Protein 8QKF (pdb70)

Solvent-accessible surface area: 10073 Å² total; per-residue (Å²): 167,43,46,86,69,33,61,187,99,29,8,81,39,0,6,122,5,0,143,8,0,4,16,50,38,26,0,15,0,0,37,40,3,55,139,52,86,35,8,31,103,62,0,35,106,52,35,124,25,83,93,90,87,0,40,92,26,3,118,46,0,90,131,35,31,0,3,26,37,111,193,47,51,238,79,79,37,28,94,4,70,50,94,113,3,0,77,0,0,63,23,0,25,25,16,7,65,116,140,106,65,197,98,32,25,61,45,0,0,98,9,0,98,14,0,12,30,56,40,32,0,1,0,0,23,3,10,81,102,41,86,33,21,25,114,72,0,29,114,30,6,128,28,88,74,94,69,0,40,64,21,1,124,46,0,81,137,39,29,0,2,27,38,105,152,49,63,221,77,63,35,28,81,24,70,36,144,44,0,2,80,0,0,54,39,0,24,58,39,1,60,127,165

Sequence (193 aa):
PAPALPSRDVLETAGELLRALAAPLRIAIVLQLKQSQRCVHELVDALDVPQPLVSQHLRILKQAGVVSSERAGREVLYRLVDHHLAHIVVDAIAHASEDPSRDVLETAGELLRALAAPLRIAIVLQLKQSQRCVHELVDALDVPQPLVSQHLRILKQAGVVSSERAGREVLYRLVDHHLAHIVVDAIAHASED

Structure (mmCIF, N/CA/C/O backbone):
data_8QKF
#
_entry.id   8QKF
#
_cell.length_a   42.292
_cell.length_b   72.479
_cell.length_c   82.226
_cell.angle_alpha   90.00
_cell.angle_beta   90.00
_cell.angle_gamma   90.00
#
_symmetry.space_group_name_H-M   'P 21 21 21'
#
loop_
_entity.id
_entity.type
_entity.pdbx_description
1 polymer 'ArsR family transcriptional regulator'
2 water water
#
loop_
_atom_site.group_PDB
_atom_site.id
_atom_site.type_symbol
_atom_site.label_atom_id
_atom_site.label_alt_id
_atom_site.label_comp_id
_atom_site.label_asym_id
_atom_site.label_entity_id
_atom_site.label_seq_id
_atom_site.pdbx_PDB_ins_code
_atom_site.Cartn_x
_atom_site.Cartn_y
_atom_site.Cartn_z
_atom_site.occupancy
_atom_site.B_iso_or_equiv
_atom_site.auth_seq_id
_atom_site.auth_comp_id
_atom_site.auth_asym_id
_atom_site.auth_atom_id
_atom_site.pdbx_PDB_model_num
ATOM 1 N N . PRO A 1 20 ? -11.109 9.206 -41.721 1.00 101.83 20 PRO A N 1
ATOM 2 C CA . PRO A 1 20 ? -10.399 8.136 -41.019 1.00 104.67 20 PRO A CA 1
ATOM 3 C C . PRO A 1 20 ? -10.149 8.441 -39.501 1.00 106.80 20 PRO A C 1
ATOM 4 O O . PRO A 1 20 ? -11.077 8.273 -38.679 1.00 101.95 20 PRO A O 1
ATOM 8 N N . ALA A 1 21 ? -8.923 8.871 -39.150 1.00 99.48 21 ALA A N 1
ATOM 9 C CA . ALA A 1 21 ? -8.505 9.199 -37.766 1.00 94.57 21 ALA A CA 1
ATOM 10 C C . ALA A 1 21 ? -8.548 10.728 -37.576 1.00 91.57 21 ALA A C 1
ATOM 11 O O . ALA A 1 21 ? -7.891 11.433 -38.350 1.00 75.09 21 ALA A O 1
ATOM 13 N N . PRO A 1 22 ? -9.294 11.242 -36.550 1.00 96.17 22 PRO A N 1
ATOM 14 C CA . PRO A 1 22 ? -9.389 12.716 -36.274 1.00 84.31 22 PRO A CA 1
ATOM 15 C C . PRO A 1 22 ? -7.943 13.266 -35.948 1.00 86.06 22 PRO A C 1
ATOM 16 O O . PRO A 1 22 ? -7.075 12.458 -35.564 1.00 73.18 22 PRO A O 1
ATOM 20 N N . ALA A 1 23 ? -7.617 14.565 -36.056 1.00 88.49 23 ALA A N 1
ATOM 21 C CA . ALA A 1 23 ? -7.958 15.712 -35.162 1.00 100.77 23 ALA A CA 1
ATOM 22 C C . ALA A 1 23 ? -6.715 15.779 -34.249 1.00 97.37 23 ALA A C 1
ATOM 23 O O . ALA A 1 23 ? -5.649 16.138 -34.746 1.00 108.23 23 ALA A O 1
ATOM 25 N N . LEU A 1 24 ? -6.795 15.324 -32.997 1.00 101.89 24 LEU A N 1
ATOM 26 C CA . LEU A 1 24 ? -5.978 15.870 -31.883 1.00 100.53 24 LEU A CA 1
ATOM 27 C C . LEU A 1 24 ? -6.435 17.333 -31.801 1.00 98.98 24 LEU A C 1
ATOM 28 O O . LEU A 1 24 ? -6.237 18.115 -32.733 1.00 93.49 24 LEU A O 1
ATOM 33 N N . PRO A 1 25 ? -7.135 17.687 -30.729 1.00 90.98 25 PRO A N 1
ATOM 34 C CA . PRO A 1 25 ? -7.229 19.116 -30.404 1.00 79.21 25 PRO A CA 1
ATOM 35 C C . PRO A 1 25 ? -5.809 19.591 -29.991 1.00 73.38 25 PRO A C 1
ATOM 36 O O . PRO A 1 25 ? -4.935 18.719 -29.840 1.00 57.39 25 PRO A O 1
ATOM 40 N N . SER A 1 26 ? -5.548 20.913 -29.861 1.00 71.11 26 SER A N 1
ATOM 41 C CA . SER A 1 26 ? -4.309 21.440 -29.175 1.00 70.23 26 SER A CA 1
ATOM 42 C C . SER A 1 26 ? -4.314 20.583 -27.942 1.00 73.26 26 SER A C 1
ATOM 43 O O . SER A 1 26 ? -5.394 20.408 -27.400 1.00 70.21 26 SER A O 1
ATOM 46 N N . ARG A 1 27 ? -3.211 20.078 -27.399 1.00 78.52 27 ARG A N 1
ATOM 47 C CA . ARG A 1 27 ? -2.361 20.665 -26.395 1.00 82.85 27 ARG A CA 1
ATOM 48 C C . ARG A 1 27 ? -3.145 21.431 -25.352 1.00 84.83 27 ARG A C 1
ATOM 49 O O . ARG A 1 27 ? -3.421 20.876 -24.288 1.00 76.38 27 ARG A O 1
ATOM 57 N N . ASP A 1 28 ? -3.536 22.665 -25.643 1.00 83.77 28 ASP A N 1
ATOM 58 C CA . ASP A 1 28 ? -4.231 23.458 -24.636 1.00 86.04 28 ASP A CA 1
ATOM 59 C C . ASP A 1 28 ? -5.590 22.860 -24.294 1.00 68.93 28 ASP A C 1
ATOM 60 O O . ASP A 1 28 ? -5.911 22.741 -23.134 1.00 60.41 28 ASP A O 1
ATOM 65 N N . VAL A 1 29 ? -6.359 22.497 -25.312 1.00 61.15 29 VAL A N 1
ATOM 66 C CA . VAL A 1 29 ? -7.678 21.936 -25.142 1.00 64.32 29 VAL A CA 1
ATOM 67 C C . VAL A 1 29 ? -7.626 20.596 -24.378 1.00 64.31 29 VAL A C 1
ATOM 68 O O . VAL A 1 29 ? -8.523 20.318 -23.551 1.00 58.00 29 VAL A O 1
ATOM 72 N N . LEU A 1 30 ? -6.555 19.827 -24.594 1.00 57.01 30 LEU A N 1
ATOM 73 C CA . LEU A 1 30 ? -6.431 18.505 -24.023 1.00 62.97 30 LEU A CA 1
ATOM 74 C C . LEU A 1 30 ? -6.060 18.599 -22.573 1.00 57.69 30 LEU A C 1
ATOM 75 O O . LEU A 1 30 ? -6.557 17.822 -21.742 1.00 50.40 30 LEU A O 1
ATOM 80 N N . GLU A 1 31 ? -5.187 19.537 -22.256 1.00 58.91 31 GLU A N 1
ATOM 81 C CA . GLU A 1 31 ? -4.800 19.749 -20.862 1.00 60.13 31 GLU A CA 1
ATOM 82 C C . GLU A 1 31 ? -5.963 20.291 -20.033 1.00 48.54 31 GLU A C 1
ATOM 83 O O . GLU A 1 31 ? -6.096 19.916 -18.914 1.00 51.93 31 GLU A O 1
ATOM 89 N N . THR A 1 32 ? -6.743 21.210 -20.596 1.00 47.96 32 THR A N 1
ATOM 90 C CA . THR A 1 32 ? -7.903 21.792 -19.941 1.00 56.31 32 THR A CA 1
ATOM 91 C C . THR A 1 32 ? -9.007 20.737 -19.739 1.00 49.83 32 THR A C 1
ATOM 92 O O . THR A 1 32 ? -9.623 20.621 -18.662 1.00 46.12 32 THR A O 1
ATOM 96 N N . ALA A 1 33 ? -9.254 19.949 -20.774 1.00 44.39 33 ALA A N 1
ATOM 97 C CA . ALA A 1 33 ? -10.123 18.755 -20.638 1.00 43.94 33 ALA A CA 1
ATOM 98 C C . ALA A 1 33 ? -9.640 17.826 -19.509 1.00 44.31 33 ALA A C 1
ATOM 99 O O . ALA A 1 33 ? -10.425 17.423 -18.638 1.00 44.29 33 ALA A O 1
ATOM 101 N N . GLY A 1 34 ? -8.342 17.555 -19.449 1.00 41.43 34 GLY A N 1
ATOM 102 C CA . GLY A 1 34 ? -7.765 16.777 -18.368 1.00 44.23 34 GLY A CA 1
ATOM 103 C C . GLY A 1 34 ? -8.035 17.302 -16.965 1.00 50.26 34 GLY A C 1
ATOM 104 O O . GLY A 1 34 ? -8.373 16.539 -16.023 1.00 46.42 34 GLY A O 1
ATOM 105 N N . GLU A 1 35 ? -7.865 18.604 -16.800 1.00 50.48 35 GLU A N 1
ATOM 106 C CA . GLU A 1 35 ? -8.116 19.237 -15.484 1.00 51.77 35 GLU A CA 1
ATOM 107 C C . GLU A 1 35 ? -9.594 19.218 -15.090 1.00 44.99 35 GLU A C 1
ATOM 108 O O . GLU A 1 35 ? -9.925 19.109 -13.933 1.00 43.25 35 GLU A O 1
ATOM 114 N N . LEU A 1 36 ? -10.472 19.418 -16.065 1.00 43.97 36 LEU A N 1
ATOM 115 C CA . LEU A 1 36 ? -11.876 19.314 -15.845 1.00 46.46 36 LEU A CA 1
ATOM 116 C C . LEU A 1 36 ? -12.219 17.918 -15.277 1.00 46.70 36 LEU A C 1
ATOM 117 O O . LEU A 1 36 ? -12.864 17.817 -14.211 1.00 40.20 36 LEU A O 1
ATOM 122 N N . LEU A 1 37 ? -11.681 16.859 -15.873 1.00 43.99 37 LEU A N 1
ATOM 123 C CA . LEU A 1 37 ? -11.997 15.468 -15.416 1.00 46.17 37 LEU A CA 1
ATOM 124 C C . LEU A 1 37 ? -11.448 15.179 -14.027 1.00 43.31 37 LEU A C 1
ATOM 125 O O . LEU A 1 37 ? -12.063 14.494 -13.199 1.00 40.36 37 LEU A O 1
ATOM 130 N N . ARG A 1 38 ? -10.312 15.762 -13.747 1.00 41.62 38 ARG A N 1
ATOM 131 C CA . ARG A 1 38 ? -9.688 15.553 -12.462 1.00 47.75 38 ARG A CA 1
ATOM 132 C C . ARG A 1 38 ? -10.459 16.322 -11.369 1.00 39.38 38 ARG A C 1
ATOM 133 O O . ARG A 1 38 ? -10.649 15.844 -10.289 1.00 42.03 38 ARG A O 1
ATOM 141 N N . ALA A 1 39 ? -10.993 17.478 -11.701 1.00 38.26 39 ALA A N 1
ATOM 142 C CA . ALA A 1 39 ? -11.906 18.221 -10.803 1.00 43.13 39 ALA A CA 1
ATOM 143 C C . ALA A 1 39 ? -13.206 17.485 -10.475 1.00 44.84 39 ALA A C 1
ATOM 144 O O . ALA A 1 39 ? -13.786 17.633 -9.379 1.00 44.35 39 ALA A O 1
ATOM 146 N N . LEU A 1 40 ? -13.705 16.692 -11.415 1.00 39.16 40 LEU A N 1
ATOM 147 C CA . LEU A 1 40 ? -14.930 15.920 -11.201 1.00 36.60 40 LEU A CA 1
ATOM 148 C C . LEU A 1 40 ? -14.712 14.558 -10.513 1.00 40.10 40 LEU A C 1
ATOM 149 O O . LEU A 1 40 ? -15.660 13.913 -10.143 1.00 49.29 40 LEU A O 1
ATOM 154 N N . ALA A 1 41 ? -13.454 14.142 -10.350 1.00 42.66 41 ALA A N 1
ATOM 155 C CA . ALA A 1 41 ? -13.080 12.793 -10.024 1.00 40.95 41 ALA A CA 1
ATOM 156 C C . ALA A 1 41 ? -12.960 12.535 -8.542 1.00 49.24 41 ALA A C 1
ATOM 157 O O . ALA A 1 41 ? -11.942 12.009 -8.107 1.00 66.66 41 ALA A O 1
ATOM 159 N N . ALA A 1 42 ? -13.875 12.978 -7.736 1.00 45.23 42 ALA A N 1
ATOM 160 C CA . ALA A 1 42 ? -13.783 12.635 -6.298 1.00 46.43 42 ALA A CA 1
ATOM 161 C C . ALA A 1 42 ? -15.193 12.284 -5.933 1.00 42.50 42 ALA A C 1
ATOM 162 O O . ALA A 1 42 ? -16.067 12.999 -6.370 1.00 41.18 42 ALA A O 1
ATOM 164 N N . PRO A 1 43 ? -15.416 11.211 -5.165 1.00 41.51 43 PRO A N 1
ATOM 165 C CA . PRO A 1 43 ? -16.757 10.807 -4.769 1.00 42.07 43 PRO A CA 1
ATOM 166 C C . PRO A 1 43 ? -17.632 11.969 -4.271 1.00 39.27 43 PRO A C 1
ATOM 167 O O . PRO A 1 43 ? -18.775 12.090 -4.715 1.00 39.04 43 PRO A O 1
ATOM 171 N N . LEU A 1 44 ? -17.083 12.877 -3.476 1.00 42.52 44 LEU A N 1
ATOM 172 C CA . LEU A 1 44 ? -17.892 14.013 -2.954 1.00 43.53 44 LEU A CA 1
ATOM 173 C C . LEU A 1 44 ? -18.198 15.065 -3.957 1.00 41.47 44 LEU A C 1
ATOM 174 O O . LEU A 1 44 ? -19.258 15.692 -3.863 1.00 38.14 44 LEU A O 1
ATOM 179 N N . ARG A 1 45 ? -17.261 15.318 -4.882 1.00 37.14 45 ARG A N 1
ATOM 180 C CA . ARG A 1 45 ? -17.571 16.234 -5.990 1.00 39.47 45 ARG A CA 1
ATOM 181 C C . ARG A 1 45 ? -18.591 15.658 -6.953 1.00 37.75 45 ARG A C 1
ATOM 182 O O . ARG A 1 45 ? -19.462 16.382 -7.489 1.00 38.96 45 ARG A O 1
ATOM 190 N N . ILE A 1 46 ? -18.520 14.359 -7.175 1.00 36.56 46 ILE A N 1
ATOM 191 C CA . ILE A 1 46 ? -19.520 13.717 -7.981 1.00 36.87 46 ILE A CA 1
ATOM 192 C C . ILE A 1 46 ? -20.874 13.920 -7.304 1.00 37.52 46 ILE A C 1
ATOM 193 O O . ILE A 1 46 ? -21.861 14.319 -7.955 1.00 39.19 46 ILE A O 1
ATOM 198 N N . ALA A 1 47 ? -20.928 13.662 -6.009 1.00 35.94 47 ALA A N 1
ATOM 199 C CA . ALA A 1 47 ? -22.175 13.786 -5.297 1.00 39.84 47 ALA A CA 1
ATOM 200 C C . ALA A 1 47 ? -22.701 15.207 -5.252 1.00 38.35 47 ALA A C 1
ATOM 201 O O . ALA A 1 47 ? -23.913 15.414 -5.356 1.00 37.39 47 ALA A O 1
ATOM 203 N N . ILE A 1 48 ? -21.829 16.201 -5.122 1.00 37.14 48 ILE A N 1
ATOM 204 C CA . ILE A 1 48 ? -22.303 17.606 -5.230 1.00 33.65 48 ILE A CA 1
ATOM 205 C C . ILE A 1 48 ? -22.900 17.964 -6.571 1.00 35.98 48 ILE A C 1
ATOM 206 O O . ILE A 1 48 ? -23.932 18.621 -6.629 1.00 34.60 48 ILE A O 1
ATOM 211 N N . VAL A 1 49 ? -22.241 17.558 -7.654 1.00 34.44 49 VAL A N 1
ATOM 212 C CA . VAL A 1 49 ? -22.723 17.789 -9.004 1.00 33.06 49 VAL A CA 1
ATOM 213 C C . VAL A 1 49 ? -24.104 17.146 -9.212 1.00 36.98 49 VAL A C 1
ATOM 214 O O . VAL A 1 49 ? -24.998 17.788 -9.781 1.00 39.13 49 VAL A O 1
ATOM 218 N N . LEU A 1 50 ? -24.307 15.940 -8.676 1.00 35.93 50 LEU A N 1
ATOM 219 C CA . LEU A 1 50 ? -25.641 15.312 -8.691 1.00 40.15 50 LEU A CA 1
ATOM 220 C C . LEU A 1 50 ? -26.687 16.128 -7.925 1.00 42.21 50 LEU A C 1
ATOM 221 O O . LEU A 1 50 ? -27.817 16.292 -8.400 1.00 44.13 50 LEU A O 1
ATOM 226 N N . GLN A 1 51 ? -26.308 16.691 -6.769 1.00 38.16 51 GLN A N 1
ATOM 227 C CA . GLN A 1 51 ? -27.241 17.546 -6.040 1.00 37.35 51 GLN A CA 1
ATOM 228 C C . GLN A 1 51 ? -27.615 18.771 -6.874 1.00 37.17 51 GLN A C 1
ATOM 229 O O . GLN A 1 51 ? -28.788 19.126 -7.010 1.00 39.38 51 GLN A O 1
ATOM 235 N N . LEU A 1 52 ? -26.607 19.430 -7.403 1.00 34.24 52 LEU A N 1
ATOM 236 C CA . LEU A 1 52 ? -26.780 20.687 -8.147 1.00 39.13 52 LEU A CA 1
ATOM 237 C C . LEU A 1 52 ? -27.474 20.491 -9.500 1.00 39.07 52 LEU A C 1
ATOM 238 O O . LEU A 1 52 ? -28.146 21.426 -9.996 1.00 41.20 52 LEU A O 1
ATOM 243 N N . LYS A 1 53 ? -27.418 19.295 -10.065 1.00 39.82 53 LYS A N 1
ATOM 244 C CA . LYS A 1 53 ? -28.215 19.039 -11.302 1.00 45.97 53 LYS A CA 1
ATOM 245 C C . LYS A 1 53 ? -29.741 19.158 -11.062 1.00 49.25 53 LYS A C 1
ATOM 246 O O . LYS A 1 53 ? -30.492 19.522 -11.949 1.00 47.27 53 LYS A O 1
ATOM 252 N N . GLN A 1 54 ? -30.182 18.865 -9.854 1.00 42.68 54 GLN A N 1
ATOM 253 C CA . GLN A 1 54 ? -31.607 18.929 -9.496 1.00 46.12 54 GLN A CA 1
ATOM 254 C C . GLN A 1 54 ? -32.081 20.309 -8.986 1.00 46.63 54 GLN A C 1
ATOM 255 O O . GLN A 1 54 ? -33.262 20.640 -9.025 1.00 52.91 54 GLN A O 1
ATOM 261 N N . SER A 1 55 ? -31.189 21.059 -8.373 1.00 41.01 55 SER A N 1
ATOM 262 C CA . SER A 1 55 ? -31.571 22.298 -7.707 1.00 45.57 55 SER A CA 1
ATOM 263 C C . SER A 1 55 ? -30.284 23.049 -7.338 1.00 43.87 55 SER A C 1
ATOM 264 O O . SER A 1 55 ? -29.305 22.424 -6.955 1.00 39.99 55 SER A O 1
ATOM 267 N N . GLN A 1 56 ? -30.288 24.374 -7.431 1.00 35.60 56 GLN A N 1
ATOM 268 C CA . GLN A 1 56 ? -29.263 25.169 -6.759 1.00 38.35 56 GLN A CA 1
ATOM 269 C C . GLN A 1 56 ? -29.320 24.883 -5.267 1.00 39.79 56 GLN A C 1
ATOM 270 O O . GLN A 1 56 ? -30.378 24.597 -4.766 1.00 40.28 56 GLN A O 1
ATOM 276 N N . ARG A 1 57 ? -28.198 24.999 -4.556 1.00 37.40 57 ARG A N 1
ATOM 277 C CA . ARG A 1 57 ? -28.179 24.671 -3.146 1.00 41.26 57 ARG A CA 1
ATOM 278 C C . ARG A 1 57 ? -27.262 25.610 -2.425 1.00 39.91 57 ARG A C 1
ATOM 279 O O . ARG A 1 57 ? -26.198 25.940 -2.964 1.00 39.46 57 ARG A O 1
ATOM 287 N N . CYS A 1 58 ? -27.569 25.919 -1.182 1.00 40.88 58 CYS A N 1
ATOM 288 C CA . CYS A 1 58 ? -26.593 26.555 -0.274 1.00 39.55 58 CYS A CA 1
ATOM 289 C C . CYS A 1 58 ? -25.789 25.463 0.426 1.00 40.27 58 CYS A C 1
ATOM 290 O O . CYS A 1 58 ? -26.195 24.281 0.387 1.00 35.59 58 CYS A O 1
ATOM 293 N N . VAL A 1 59 ? -24.712 25.881 1.086 1.00 38.35 59 VAL A N 1
ATOM 294 C CA . VAL A 1 59 ? -23.794 24.992 1.767 1.00 42.40 59 VAL A CA 1
ATOM 295 C C . VAL A 1 59 ? -24.504 24.175 2.835 1.00 43.46 59 VAL A C 1
ATOM 296 O O . VAL A 1 59 ? -24.282 22.990 2.912 1.00 37.93 59 VAL A O 1
ATOM 300 N N . HIS A 1 60 ? -25.404 24.757 3.619 1.00 41.33 60 HIS A N 1
ATOM 301 C CA . HIS A 1 60 ? -25.966 23.983 4.704 1.00 42.76 60 HIS A CA 1
ATOM 302 C C . HIS A 1 60 ? -26.858 22.876 4.178 1.00 42.75 60 HIS A C 1
ATOM 303 O O . HIS A 1 60 ? -26.982 21.823 4.760 1.00 44.04 60 HIS A O 1
ATOM 310 N N . GLU A 1 61 ? -27.407 23.054 3.004 1.00 38.98 61 GLU A N 1
ATOM 311 C CA . GLU A 1 61 ? -28.229 22.015 2.446 1.00 44.40 61 GLU A CA 1
ATOM 312 C C . GLU A 1 61 ? -27.415 20.818 1.895 1.00 40.41 61 GLU A C 1
ATOM 313 O O . GLU A 1 61 ? -27.871 19.705 1.911 1.00 38.09 61 GLU A O 1
ATOM 319 N N . LEU A 1 62 ? -26.250 21.111 1.324 1.00 37.28 62 LEU A N 1
ATOM 320 C CA . LEU A 1 62 ? -25.295 20.098 0.862 1.00 40.97 62 LEU A CA 1
ATOM 321 C C . LEU A 1 62 ? -24.766 19.341 2.058 1.00 36.54 62 LEU A C 1
ATOM 322 O O . LEU A 1 62 ? -24.722 18.103 2.022 1.00 41.81 62 LEU A O 1
ATOM 327 N N . VAL A 1 63 ? -24.501 20.065 3.158 1.00 36.57 63 VAL A N 1
ATOM 328 C CA . VAL A 1 63 ? -24.091 19.437 4.417 1.00 37.41 63 VAL A CA 1
ATOM 329 C C . VAL A 1 63 ? -25.154 18.446 4.878 1.00 43.11 63 VAL A C 1
ATOM 330 O O . VAL A 1 63 ? -24.835 17.274 5.152 1.00 40.21 63 VAL A O 1
ATOM 334 N N . ASP A 1 64 ? -26.422 18.861 4.870 1.00 38.60 64 ASP A N 1
ATOM 335 C CA . ASP A 1 64 ? -27.501 17.988 5.363 1.00 39.39 64 ASP A CA 1
ATOM 336 C C . ASP A 1 64 ? -27.714 16.781 4.440 1.00 40.26 64 ASP A C 1
ATOM 337 O O . ASP A 1 64 ? -27.885 15.684 4.871 1.00 41.91 64 ASP A O 1
ATOM 342 N N . ALA A 1 65 ? -27.774 17.020 3.153 1.00 38.68 65 ALA A N 1
ATOM 343 C CA . ALA A 1 65 ? -27.996 15.966 2.169 1.00 43.13 65 ALA A CA 1
ATOM 344 C C . ALA A 1 65 ? -26.861 14.934 2.081 1.00 40.58 65 ALA A C 1
ATOM 345 O O . ALA A 1 65 ? -27.119 13.754 1.919 1.00 43.97 65 ALA A O 1
ATOM 347 N N . LEU A 1 66 ? -25.617 15.380 2.159 1.00 42.92 66 LEU A N 1
ATOM 348 C CA . LEU A 1 66 ? -24.449 14.505 1.965 1.00 40.34 66 LEU A CA 1
ATOM 349 C C . LEU A 1 66 ? -23.898 13.902 3.274 1.00 45.32 66 LEU A C 1
ATOM 350 O O . LEU A 1 66 ? -23.131 12.945 3.230 1.00 45.77 66 LEU A O 1
ATOM 355 N N . ASP A 1 67 ? -24.244 14.490 4.407 1.00 47.15 67 ASP A N 1
ATOM 356 C CA . ASP A 1 67 ? -23.795 14.063 5.737 1.00 51.15 67 ASP A CA 1
ATOM 357 C C . ASP A 1 67 ? -22.300 14.197 5.888 1.00 52.40 67 ASP A C 1
ATOM 358 O O . ASP A 1 67 ? -21.620 13.259 6.340 1.00 48.83 67 ASP A O 1
ATOM 363 N N . VAL A 1 68 ? -21.798 15.359 5.497 1.00 42.96 68 VAL A N 1
ATOM 364 C CA . VAL A 1 68 ? -20.400 15.665 5.656 1.00 45.86 68 VAL A CA 1
ATOM 365 C C . VAL A 1 68 ? -20.343 17.044 6.240 1.00 45.56 68 VAL A C 1
ATOM 366 O O . VAL A 1 68 ? -21.170 17.880 5.895 1.00 45.78 68 VAL A O 1
ATOM 370 N N . PRO A 1 69 ? -19.345 17.292 7.090 1.00 48.37 69 PRO A N 1
ATOM 371 C CA . PRO A 1 69 ? -19.216 18.595 7.704 1.00 49.60 69 PRO A CA 1
ATOM 372 C C . PRO A 1 69 ? -18.902 19.704 6.677 1.00 45.01 69 PRO A C 1
ATOM 373 O O . PRO A 1 69 ? -18.307 19.473 5.578 1.00 40.11 69 PRO A O 1
ATOM 377 N N . GLN A 1 70 ? -19.308 20.896 7.060 1.00 42.26 70 GLN A N 1
ATOM 378 C CA . GLN A 1 70 ? -19.170 22.101 6.268 1.00 42.89 70 GLN A CA 1
ATOM 379 C C . GLN A 1 70 ? -17.782 22.381 5.780 1.00 43.39 70 GLN A C 1
ATOM 380 O O . GLN A 1 70 ? -17.644 22.695 4.609 1.00 44.24 70 GLN A O 1
ATOM 386 N N . PRO A 1 71 ? -16.722 22.219 6.628 1.00 42.77 71 PRO A N 1
ATOM 387 C CA . PRO A 1 71 ? -15.392 22.652 6.072 1.00 42.13 71 PRO A CA 1
ATOM 388 C C . PRO A 1 71 ? -14.991 21.755 4.891 1.00 41.82 71 PRO A C 1
ATOM 389 O O . PRO A 1 71 ? -14.380 22.219 3.951 1.00 40.97 71 PRO A O 1
ATOM 393 N N . LEU A 1 72 ? -15.416 20.491 4.924 1.00 42.79 72 LEU A N 1
ATOM 394 C CA . LEU A 1 72 ? -15.137 19.569 3.810 1.00 43.53 72 LEU A CA 1
ATOM 395 C C . LEU A 1 72 ? -15.942 19.910 2.547 1.00 43.51 72 LEU A C 1
ATOM 396 O O . LEU A 1 72 ? -15.402 19.902 1.450 1.00 40.80 72 LEU A O 1
ATOM 401 N N . VAL A 1 73 ? -17.258 20.145 2.715 1.00 39.55 73 VAL A N 1
ATOM 402 C CA . VAL A 1 73 ? -18.127 20.621 1.595 1.00 37.29 73 VAL A CA 1
ATOM 403 C C . VAL A 1 73 ? -17.576 21.863 0.934 1.00 40.81 73 VAL A C 1
ATOM 404 O O . VAL A 1 73 ? -17.479 21.916 -0.289 1.00 34.87 73 VAL A O 1
ATOM 408 N N . SER A 1 74 ? -17.192 22.849 1.750 1.00 37.78 74 SER A N 1
ATOM 409 C CA . SER A 1 74 ? -16.660 24.106 1.249 1.00 42.31 74 SER A CA 1
ATOM 410 C C . SER A 1 74 ? -15.367 23.923 0.468 1.00 37.48 74 SER A C 1
ATOM 411 O O . SER A 1 74 ? -15.152 24.540 -0.517 1.00 38.24 74 SER A O 1
ATOM 414 N N . GLN A 1 75 ? -14.485 23.071 0.918 1.00 36.92 75 GLN A N 1
ATOM 415 C CA . GLN A 1 75 ? -13.297 22.822 0.150 1.00 41.57 75 GLN A CA 1
ATOM 416 C C . GLN A 1 75 ? -13.574 22.164 -1.222 1.00 38.76 75 GLN A C 1
ATOM 417 O O . GLN A 1 75 ? -12.989 22.480 -2.206 1.00 39.57 75 GLN A O 1
ATOM 423 N N . HIS A 1 76 ? -14.452 21.193 -1.270 1.00 39.42 76 HIS A N 1
ATOM 424 C CA . HIS A 1 76 ? -14.808 20.648 -2.576 1.00 37.90 76 HIS A CA 1
ATOM 425 C C . HIS A 1 76 ? -15.500 21.635 -3.472 1.00 35.84 76 HIS A C 1
ATOM 426 O O . HIS A 1 76 ? -15.294 21.582 -4.696 1.00 34.94 76 HIS A O 1
ATOM 433 N N . LEU A 1 77 ? -16.347 22.508 -2.913 1.00 37.76 77 LEU A N 1
ATOM 434 C CA . LEU A 1 77 ? -16.953 23.577 -3.732 1.00 40.55 77 LEU A CA 1
ATOM 435 C C . LEU A 1 77 ? -15.898 24.538 -4.264 1.00 43.16 77 LEU A C 1
ATOM 436 O O . LEU A 1 77 ? -16.006 25.008 -5.401 1.00 38.33 77 LEU A O 1
ATOM 441 N N . ARG A 1 78 ? -14.871 24.812 -3.457 1.00 44.10 78 ARG A N 1
ATOM 442 C CA . ARG A 1 78 ? -13.801 25.708 -3.914 1.00 44.62 78 ARG A CA 1
ATOM 443 C C . ARG A 1 78 ? -13.058 25.084 -5.106 1.00 44.28 78 ARG A C 1
ATOM 444 O O . ARG A 1 78 ? -12.821 25.735 -6.110 1.00 44.68 78 ARG A O 1
ATOM 452 N N . ILE A 1 79 ? -12.770 23.796 -5.011 1.00 41.20 79 ILE A N 1
ATOM 453 C CA . ILE A 1 79 ? -12.187 23.011 -6.092 1.00 41.66 79 ILE A CA 1
ATOM 454 C C . ILE A 1 79 ? -13.055 22.976 -7.317 1.00 41.48 79 ILE A C 1
ATOM 455 O O . ILE A 1 79 ? -12.553 23.222 -8.435 1.00 43.87 79 ILE A O 1
ATOM 460 N N . LEU A 1 80 ? -14.365 22.765 -7.168 1.00 40.87 80 LEU A N 1
ATOM 461 C CA . LEU A 1 80 ? -15.248 22.851 -8.329 1.00 37.96 80 LEU A CA 1
ATOM 462 C C . LEU A 1 80 ? -15.348 24.249 -8.950 1.00 39.55 80 LEU A C 1
ATOM 463 O O . LEU A 1 80 ? -15.493 24.385 -10.167 1.00 39.37 80 LEU A O 1
ATOM 468 N N . LYS A 1 81 ? -15.350 25.280 -8.136 1.00 45.24 81 LYS A N 1
ATOM 469 C CA . LYS A 1 81 ? -15.448 26.660 -8.627 1.00 47.38 81 LYS A CA 1
ATOM 470 C C . LYS A 1 81 ? -14.175 27.057 -9.398 1.00 48.85 81 LYS A C 1
ATOM 471 O O . LYS A 1 81 ? -14.250 27.553 -10.527 1.00 47.86 81 LYS A O 1
ATOM 477 N N . GLN A 1 82 ? -13.009 26.803 -8.800 1.00 48.28 82 GLN A N 1
ATOM 478 C CA . GLN A 1 82 ? -11.717 27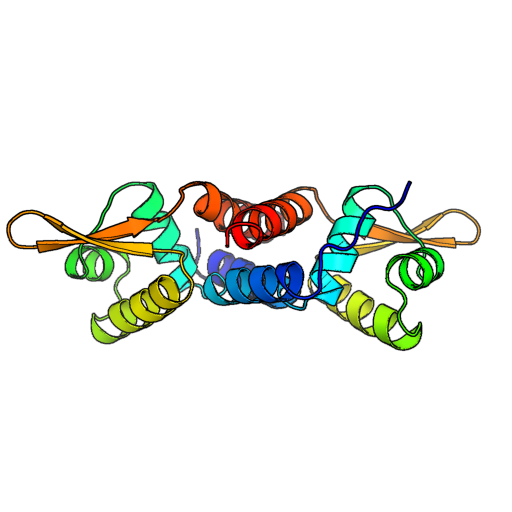.024 -9.460 1.00 50.21 82 GLN A CA 1
ATOM 479 C C . GLN A 1 82 ? -11.706 26.356 -10.781 1.00 54.00 82 GLN A C 1
ATOM 480 O O . GLN A 1 82 ? -11.130 26.884 -11.698 1.00 50.49 82 GLN A O 1
ATOM 486 N N . ALA A 1 83 ? -12.362 25.191 -10.924 1.00 48.12 83 ALA A N 1
ATOM 487 C CA . ALA A 1 83 ? -12.342 24.482 -12.204 1.00 43.83 83 ALA A CA 1
ATOM 488 C C . ALA A 1 83 ? -13.412 24.942 -13.206 1.00 46.28 83 ALA A C 1
ATOM 489 O O . ALA A 1 83 ? -13.483 24.384 -14.262 1.00 46.81 83 ALA A O 1
ATOM 491 N N . GLY A 1 84 ? -14.289 25.896 -12.880 1.00 46.15 84 GLY A N 1
ATOM 492 C CA . GLY A 1 84 ? -15.330 26.296 -13.836 1.00 44.67 84 GLY A CA 1
ATOM 493 C C . GLY A 1 84 ? -16.557 25.412 -13.857 1.00 46.45 84 GLY A C 1
ATOM 494 O O . GLY A 1 84 ? -17.354 25.444 -14.816 1.00 45.35 84 GLY A O 1
ATOM 495 N N . VAL A 1 85 ? -16.723 24.569 -12.825 1.00 42.38 85 VAL A N 1
ATOM 496 C CA . VAL A 1 85 ? -17.879 23.657 -12.818 1.00 38.36 85 VAL A CA 1
ATOM 497 C C . VAL A 1 85 ? -19.103 24.257 -12.118 1.00 35.72 85 VAL A C 1
ATOM 498 O O . VAL A 1 85 ? -20.271 23.938 -12.443 1.00 38.75 85 VAL A O 1
ATOM 502 N N . VAL A 1 86 ? -18.843 25.020 -11.078 1.00 37.46 86 VAL A N 1
ATOM 503 C CA . VAL A 1 86 ? -19.899 25.642 -10.346 1.00 37.25 86 VAL A CA 1
ATOM 504 C C . VAL A 1 86 ? -19.649 27.114 -10.198 1.00 34.64 86 VAL A C 1
ATOM 505 O O . VAL A 1 86 ? -18.496 27.568 -10.161 1.00 41.85 86 VAL A O 1
ATOM 509 N N . SER A 1 87 ? -20.743 27.844 -9.985 1.00 40.22 87 SER A N 1
ATOM 510 C CA . SER A 1 87 ? -20.653 29.202 -9.490 1.00 42.35 87 SER A CA 1
ATOM 511 C C . SER A 1 87 ? -21.600 29.421 -8.377 1.00 43.16 87 SER A C 1
ATOM 512 O O . SER A 1 87 ? -22.507 28.638 -8.123 1.00 39.02 87 SER A O 1
ATOM 515 N N . SER A 1 88 ? -21.389 30.524 -7.694 1.00 40.71 88 SER A N 1
ATOM 516 C CA . SER A 1 88 ? -22.312 30.952 -6.695 1.00 47.82 88 SER A CA 1
ATOM 517 C C . SER A 1 88 ? -22.856 32.365 -6.946 1.00 48.08 88 SER A C 1
ATOM 518 O O . SER A 1 88 ? -22.274 33.162 -7.681 1.00 50.86 88 SER A O 1
ATOM 521 N N . GLU A 1 89 ? -23.991 32.655 -6.326 1.00 43.75 89 GLU A N 1
ATOM 522 C CA . GLU A 1 89 ? -24.643 33.953 -6.436 1.00 49.63 89 GLU A CA 1
ATOM 523 C C . GLU A 1 89 ? -25.586 34.142 -5.238 1.00 44.53 89 GLU A C 1
ATOM 524 O O . GLU A 1 89 ? -26.209 33.160 -4.781 1.00 45.55 89 GLU A O 1
ATOM 530 N N . ARG A 1 90 ? -25.736 35.388 -4.806 1.00 44.39 90 ARG A N 1
ATOM 531 C CA . ARG A 1 90 ? -26.695 35.790 -3.752 1.00 45.61 90 ARG A CA 1
ATOM 532 C C . ARG A 1 90 ? -28.093 35.486 -4.237 1.00 49.42 90 ARG A C 1
ATOM 533 O O . ARG A 1 90 ? -28.468 35.702 -5.402 1.00 46.65 90 ARG A O 1
ATOM 541 N N . ALA A 1 91 ? -28.865 34.906 -3.344 1.00 39.92 91 ALA A N 1
ATOM 542 C CA . ALA A 1 91 ? -30.265 34.817 -3.516 1.00 45.93 91 ALA A CA 1
ATOM 543 C C . ALA A 1 91 ? -30.873 35.174 -2.165 1.00 51.94 91 ALA A C 1
ATOM 544 O O . ALA A 1 91 ? -30.862 34.336 -1.268 1.00 53.13 91 ALA A O 1
ATOM 546 N N . GLY A 1 92 ? -31.354 36.410 -1.999 1.00 56.93 92 GLY A N 1
ATOM 547 C CA . GLY A 1 92 ? -32.000 36.816 -0.746 1.00 52.40 92 GLY A CA 1
ATOM 548 C C . GLY A 1 92 ? -30.996 36.837 0.398 1.00 53.42 92 GLY A C 1
ATOM 549 O O . GLY A 1 92 ? -29.952 37.493 0.344 1.00 52.43 92 GLY A O 1
ATOM 550 N N . ARG A 1 93 ? -31.246 36.030 1.405 1.00 56.73 93 ARG A N 1
ATOM 551 C CA . ARG A 1 93 ? -30.337 36.005 2.526 1.00 64.41 93 ARG A CA 1
ATOM 552 C C . ARG A 1 93 ? -29.262 34.919 2.452 1.00 61.42 93 ARG A C 1
ATOM 553 O O . ARG A 1 93 ? -28.404 34.908 3.298 1.00 64.40 93 ARG A O 1
ATOM 561 N N . GLU A 1 94 ? -29.288 34.046 1.440 1.00 55.60 94 GLU A N 1
ATOM 562 C CA . GLU A 1 94 ? -28.277 32.959 1.258 1.00 53.48 94 GLU A CA 1
ATOM 563 C C . GLU A 1 94 ? -27.423 33.114 -0.009 1.00 54.51 94 GLU A C 1
ATOM 564 O O . GLU A 1 94 ? -27.768 33.882 -0.886 1.00 49.14 94 GLU A O 1
ATOM 570 N N . VAL A 1 95 ? -26.300 32.389 -0.055 1.00 49.02 95 VAL A N 1
ATOM 571 C CA . VAL A 1 95 ? -25.457 32.177 -1.236 1.00 49.51 95 VAL A CA 1
ATOM 572 C C . VAL A 1 95 ? -25.799 30.770 -1.834 1.00 46.32 95 VAL A C 1
ATOM 573 O O . VAL A 1 95 ? -25.757 29.728 -1.145 1.00 42.68 95 VAL A O 1
ATOM 577 N N . LEU A 1 96 ? -26.188 30.748 -3.096 1.00 40.41 96 LEU A N 1
ATOM 578 C CA . LEU A 1 96 ? -26.556 29.528 -3.760 1.00 45.14 96 LEU A CA 1
ATOM 579 C C . LEU A 1 96 ? -25.483 29.171 -4.755 1.00 40.23 96 LEU A C 1
ATOM 580 O O . LEU A 1 96 ? -25.017 30.018 -5.526 1.00 39.46 96 LEU A O 1
ATOM 585 N N . TYR A 1 97 ? -25.171 27.888 -4.786 1.00 39.40 97 TYR A N 1
ATOM 586 C CA . TYR A 1 97 ? -24.275 27.309 -5.766 1.00 36.07 97 TYR A CA 1
ATOM 587 C C . TYR A 1 97 ? -25.069 26.690 -6.864 1.00 37.88 97 TYR A C 1
ATOM 588 O O . TYR A 1 97 ? -26.141 26.124 -6.626 1.00 39.01 97 TYR A O 1
ATOM 597 N N . ARG A 1 98 ? -24.526 26.744 -8.090 1.00 39.25 98 ARG A N 1
ATOM 598 C CA . ARG A 1 98 ? -25.176 26.122 -9.216 1.00 39.83 98 ARG A CA 1
ATOM 599 C C . ARG A 1 98 ? -24.118 25.615 -10.161 1.00 38.45 98 ARG A C 1
ATOM 600 O O . ARG A 1 98 ? -22.940 26.015 -10.088 1.00 37.33 98 ARG A O 1
ATOM 608 N N . LEU A 1 99 ? -24.516 24.639 -10.961 1.00 36.89 99 LEU A N 1
ATOM 609 C CA . LEU A 1 99 ? -23.695 24.155 -12.047 1.00 42.64 99 LEU A CA 1
ATOM 610 C C . LEU A 1 99 ? -23.611 25.223 -13.139 1.00 45.62 99 LEU A C 1
ATOM 611 O O . LEU A 1 99 ? -24.592 25.809 -13.504 1.00 45.15 99 LEU A O 1
ATOM 616 N N . VAL A 1 100 ? -22.418 25.510 -13.600 1.00 44.27 100 VAL A N 1
ATOM 617 C CA . VAL A 1 100 ? -22.231 26.479 -14.684 1.00 50.50 100 VAL A CA 1
ATOM 618 C C . VAL A 1 100 ? -22.929 25.969 -15.974 1.00 55.11 100 VAL A C 1
ATOM 619 O O . VAL A 1 100 ? -23.581 26.724 -16.654 1.00 55.86 100 VAL A O 1
ATOM 623 N N . ASP A 1 101 ? -22.845 24.672 -16.263 1.00 51.57 101 ASP A N 1
ATOM 624 C CA . ASP A 1 101 ? -23.446 24.110 -17.453 1.00 58.06 101 ASP A CA 1
ATOM 625 C C . ASP A 1 101 ? -23.915 22.685 -17.088 1.00 59.46 101 ASP A C 1
ATOM 626 O O . ASP A 1 101 ? -23.116 21.841 -16.628 1.00 51.55 101 ASP A O 1
ATOM 631 N N . HIS A 1 102 ? -25.212 22.428 -17.271 1.00 55.88 102 HIS A N 1
ATOM 632 C CA . HIS A 1 102 ? -25.786 21.131 -16.956 1.00 60.25 102 HIS A CA 1
ATOM 633 C C . HIS A 1 102 ? -25.290 19.949 -17.767 1.00 63.30 102 HIS A C 1
ATOM 634 O O . HIS A 1 102 ? -25.472 18.814 -17.329 1.00 62.55 102 HIS A O 1
ATOM 641 N N . HIS A 1 103 ? -24.651 20.189 -18.908 1.00 57.37 103 HIS A N 1
ATOM 642 C CA . HIS A 1 103 ? -23.948 19.113 -19.612 1.00 63.70 103 HIS A CA 1
ATOM 643 C C . HIS A 1 103 ? -22.790 18.488 -18.840 1.00 61.89 103 HIS A C 1
ATOM 644 O O . HIS A 1 103 ? -22.457 17.306 -19.039 1.00 59.51 103 HIS A O 1
ATOM 651 N N . LEU A 1 104 ? -22.164 19.252 -17.948 1.00 57.43 104 LEU A N 1
ATOM 652 C CA . LEU A 1 104 ? -21.120 18.694 -17.085 1.00 52.41 104 LEU A CA 1
ATOM 653 C C . LEU A 1 104 ? -21.624 17.571 -16.203 1.00 52.30 104 LEU A C 1
ATOM 654 O O . LEU A 1 104 ? -20.857 16.683 -15.818 1.00 56.11 104 LEU A O 1
ATOM 659 N N . ALA A 1 105 ? -22.898 17.644 -15.809 1.00 45.52 105 ALA A N 1
ATOM 660 C CA . ALA A 1 105 ? -23.521 16.557 -15.064 1.00 49.93 105 ALA A CA 1
ATOM 661 C C . ALA A 1 105 ? -23.556 15.287 -15.892 1.00 52.19 105 ALA A C 1
ATOM 662 O O . ALA A 1 105 ? -23.501 14.204 -15.307 1.00 47.86 105 ALA A O 1
ATOM 664 N N . HIS A 1 106 ? -23.591 15.390 -17.232 1.00 45.71 106 HIS A N 1
ATOM 665 C CA . HIS A 1 106 ? -23.614 14.167 -18.054 1.00 48.32 106 HIS A CA 1
ATOM 666 C C . HIS A 1 106 ? -22.327 13.415 -17.961 1.00 40.48 106 HIS A C 1
ATOM 667 O O . HIS A 1 106 ? -22.361 12.211 -18.000 1.00 43.83 106 HIS A O 1
ATOM 674 N N . ILE A 1 107 ? -21.211 14.112 -17.736 1.00 39.38 107 ILE A N 1
ATOM 675 C CA . ILE A 1 107 ? -19.934 13.449 -17.470 1.00 42.33 107 ILE A CA 1
ATOM 676 C C . ILE A 1 107 ? -20.038 12.529 -16.267 1.00 44.31 107 ILE A C 1
ATOM 677 O O . ILE A 1 107 ? -19.640 11.362 -16.340 1.00 37.28 107 ILE A O 1
ATOM 682 N N . VAL A 1 108 ? -20.585 13.018 -15.151 1.00 39.34 108 VAL A N 1
ATOM 683 C CA . VAL A 1 108 ? -20.624 12.188 -13.986 1.00 38.83 108 VAL A CA 1
ATOM 684 C C . VAL A 1 108 ? -21.660 11.085 -14.090 1.00 39.72 108 VAL A C 1
ATOM 685 O O . VAL A 1 108 ? -21.428 9.946 -13.603 1.00 39.61 108 VAL A O 1
ATOM 689 N N . VAL A 1 109 ? -22.782 11.403 -14.696 1.00 41.46 109 VAL A N 1
ATOM 690 C CA . VAL A 1 109 ? -23.805 10.404 -14.977 1.00 43.04 109 VAL A CA 1
ATOM 691 C C . VAL A 1 109 ? -23.296 9.211 -15.830 1.00 44.91 109 V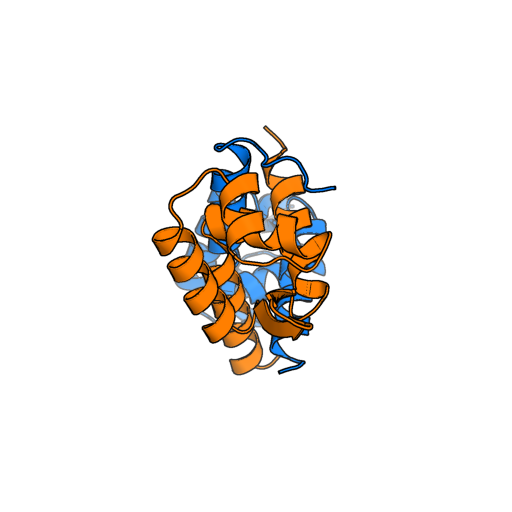AL A C 1
ATOM 692 O O . VAL A 1 109 ? -23.553 8.042 -15.518 1.00 45.35 109 VAL A O 1
ATOM 696 N N . ASP A 1 110 ? -22.584 9.509 -16.898 1.00 47.07 110 ASP A N 1
ATOM 697 C CA . ASP A 1 110 ? -21.941 8.473 -17.723 1.00 47.65 110 ASP A CA 1
ATOM 698 C C . ASP A 1 110 ? -20.855 7.688 -16.983 1.00 44.75 110 ASP A C 1
ATOM 699 O O . ASP A 1 110 ? -20.731 6.483 -17.198 1.00 43.72 110 ASP A O 1
ATOM 704 N N . ALA A 1 111 ? -20.037 8.375 -16.162 1.00 43.11 111 ALA A N 1
ATOM 705 C CA . ALA A 1 111 ? -19.046 7.729 -15.316 1.00 39.36 111 ALA A CA 1
ATOM 706 C C . ALA A 1 111 ? -19.715 6.745 -14.361 1.00 42.25 111 ALA A C 1
ATOM 707 O O . ALA A 1 111 ? -19.221 5.633 -14.173 1.00 42.27 111 ALA A O 1
ATOM 709 N N . ILE A 1 112 ? -20.808 7.179 -13.745 1.00 44.83 112 ILE A N 1
ATOM 710 C CA . ILE A 1 112 ? -21.621 6.340 -12.865 1.00 43.08 112 ILE A CA 1
ATOM 711 C C . ILE A 1 112 ? -22.200 5.139 -13.636 1.00 45.40 112 ILE A C 1
ATOM 712 O O . ILE A 1 112 ? -22.137 4.013 -13.165 1.00 46.42 112 ILE A O 1
ATOM 717 N N . ALA A 1 113 ? -22.787 5.3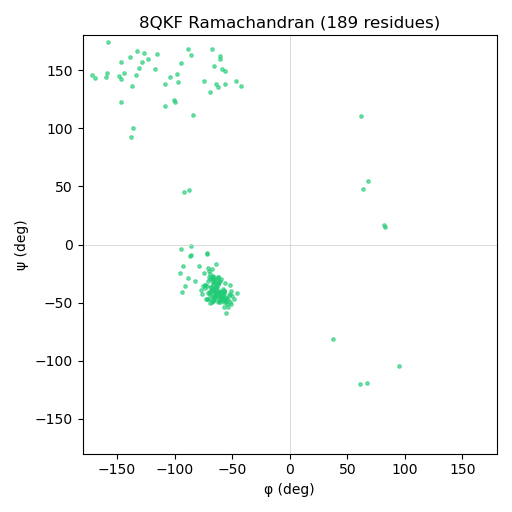79 -14.794 1.00 46.86 113 ALA A N 1
ATOM 718 C CA . ALA A 1 113 ? -23.291 4.278 -15.629 1.00 51.93 113 ALA A CA 1
ATOM 719 C C . ALA A 1 113 ? -22.195 3.244 -15.921 1.00 47.87 113 ALA A C 1
ATOM 720 O O . ALA A 1 113 ? -22.358 2.070 -15.669 1.00 51.41 113 ALA A O 1
ATOM 722 N N . HIS A 1 114 ? -21.048 3.672 -16.400 1.00 46.50 114 HIS A N 1
ATOM 723 C CA . HIS A 1 114 ? -19.978 2.748 -16.621 1.00 44.65 114 HIS A CA 1
ATOM 724 C C . HIS A 1 114 ? -19.618 1.977 -15.397 1.00 49.19 114 HIS A C 1
ATOM 725 O O . HIS A 1 114 ? -19.492 0.766 -15.461 1.00 48.49 114 HIS A O 1
ATOM 732 N N . ALA A 1 115 ? 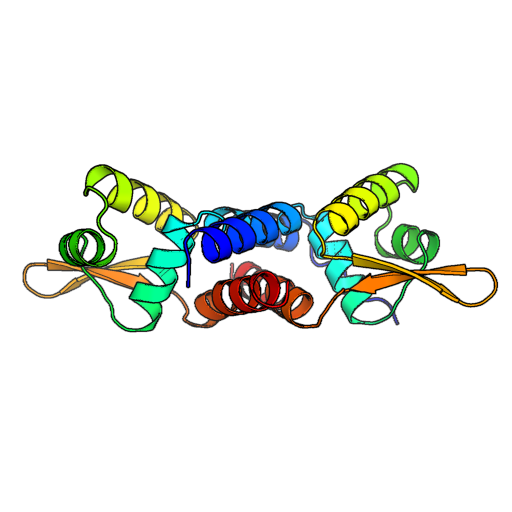-19.418 2.667 -14.281 1.00 49.17 115 ALA A N 1
ATOM 733 C CA . ALA A 1 115 ? -18.999 2.034 -13.011 1.00 53.01 115 ALA A CA 1
ATOM 734 C C . ALA A 1 115 ? -20.003 0.952 -12.590 1.00 55.97 115 ALA A C 1
ATOM 735 O O . ALA A 1 115 ? -19.580 -0.123 -12.189 1.00 60.17 115 ALA A O 1
ATOM 737 N N . SER A 1 116 ? -21.307 1.249 -12.699 1.00 52.29 116 SER A N 1
ATOM 738 C CA . SER A 1 116 ? -22.397 0.286 -12.394 1.00 62.79 116 SER A CA 1
ATOM 739 C C . SER A 1 116 ? -22.527 -0.908 -13.351 1.00 71.80 116 SER A C 1
ATOM 740 O O . SER A 1 116 ? -23.044 -1.933 -12.972 1.00 70.38 116 SER A O 1
ATOM 743 N N . GLU A 1 117 ? -22.125 -0.765 -14.610 1.00 79.82 117 GLU A N 1
ATOM 744 C CA . GLU A 1 117 ? -22.190 -1.884 -15.557 1.00 77.89 117 GLU A CA 1
ATOM 745 C C . GLU A 1 117 ? -20.895 -2.674 -15.428 1.00 80.21 117 GLU A C 1
ATOM 746 O O . GLU A 1 117 ? -20.281 -3.034 -16.405 1.00 98.94 117 GLU A O 1
ATOM 752 N N . ASP A 1 118 ? -20.507 -2.961 -14.193 1.00 88.83 118 ASP A N 1
ATOM 753 C CA . ASP A 1 118 ? -19.187 -3.456 -13.873 1.00 85.90 118 ASP A CA 1
ATOM 754 C C . ASP A 1 118 ? -19.084 -3.823 -12.398 1.00 74.49 118 ASP A C 1
ATOM 755 O O . ASP A 1 118 ? -19.838 -4.659 -11.910 1.00 86.25 118 ASP A O 1
ATOM 760 N N . PRO B 1 25 ? -26.772 6.259 -5.789 1.00 97.76 25 PRO B N 1
ATOM 761 C CA . PRO B 1 25 ? -25.620 5.383 -6.072 1.00 82.70 25 PRO B CA 1
ATOM 762 C C . PRO B 1 25 ? -24.798 5.085 -4.829 1.00 70.10 25 PRO B C 1
ATOM 763 O O . PRO B 1 25 ? -24.505 5.978 -4.047 1.00 69.57 25 PRO B O 1
ATOM 767 N N . SER B 1 26 ? -24.418 3.830 -4.664 1.00 77.48 26 SER B N 1
ATOM 768 C CA . SER B 1 26 ? -23.642 3.404 -3.510 1.00 76.03 26 SER B CA 1
ATOM 769 C C . SER B 1 26 ? -22.298 4.132 -3.435 1.00 79.36 26 SER B C 1
ATOM 770 O O . SER B 1 26 ? -21.849 4.717 -4.421 1.00 70.52 26 SER B O 1
ATOM 773 N N . ARG B 1 27 ? -21.687 4.084 -2.247 1.00 73.11 27 ARG B N 1
ATO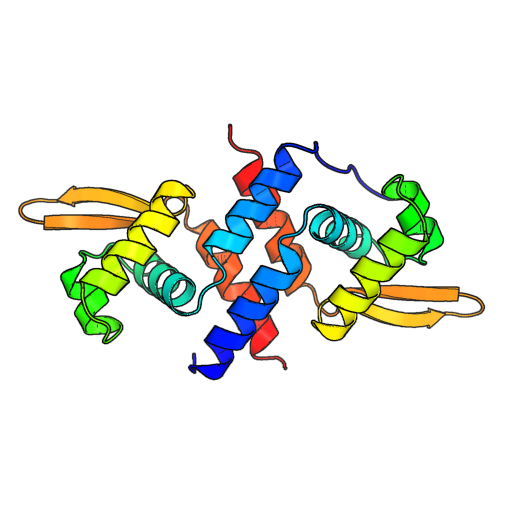M 774 C CA . ARG B 1 27 ? -20.299 4.486 -1.991 1.00 67.49 27 ARG B CA 1
ATOM 775 C C . ARG B 1 27 ? -19.306 3.872 -2.962 1.00 60.94 27 ARG B C 1
ATOM 776 O O . ARG B 1 27 ? -18.372 4.530 -3.440 1.00 59.92 27 ARG B O 1
ATOM 784 N N . ASP B 1 28 ? -19.467 2.590 -3.213 1.00 56.48 28 ASP B N 1
ATOM 785 C CA . ASP B 1 28 ? -18.559 1.907 -4.075 1.00 57.29 28 ASP B CA 1
ATOM 786 C C . ASP B 1 28 ? -18.730 2.405 -5.532 1.00 51.79 28 ASP B C 1
ATOM 787 O O . ASP B 1 28 ? -17.754 2.537 -6.255 1.00 50.32 28 ASP B O 1
ATOM 792 N N . VAL B 1 29 ? -19.967 2.697 -5.947 1.00 45.86 29 VAL B N 1
ATOM 793 C CA . VAL B 1 29 ? -20.197 3.123 -7.312 1.00 50.56 29 VAL B CA 1
ATOM 794 C C . VAL B 1 29 ? -19.593 4.500 -7.489 1.00 50.33 29 VAL B C 1
ATOM 795 O O . VAL B 1 29 ? -18.964 4.742 -8.507 1.00 43.78 29 VAL B O 1
ATOM 799 N N . LEU B 1 30 ? -19.769 5.384 -6.510 1.00 47.85 30 LEU B N 1
ATOM 800 C CA . LEU B 1 30 ? -19.121 6.707 -6.520 1.00 48.43 30 LEU B CA 1
ATOM 801 C C . LEU B 1 30 ? -17.605 6.659 -6.541 1.00 49.35 30 LEU B C 1
ATOM 802 O O . LEU B 1 30 ? -16.974 7.381 -7.355 1.00 42.12 30 LEU B O 1
ATOM 807 N N . GLU B 1 31 ? -17.020 5.789 -5.722 1.00 44.60 31 GLU B N 1
ATOM 808 C CA . GLU B 1 31 ? -15.573 5.603 -5.745 1.00 47.08 31 GLU B CA 1
ATOM 809 C C . GLU B 1 31 ? -15.066 5.077 -7.069 1.00 42.51 31 GLU B C 1
ATOM 810 O O . GLU B 1 31 ? -14.071 5.543 -7.573 1.00 43.28 31 GLU B O 1
ATOM 816 N N . THR B 1 32 ? -15.788 4.134 -7.629 1.00 38.35 32 THR B N 1
ATOM 817 C CA . THR B 1 32 ? -15.383 3.510 -8.886 1.00 47.05 32 THR B CA 1
ATOM 818 C C . THR B 1 32 ? -15.486 4.527 -10.009 1.00 41.16 32 THR B C 1
ATOM 819 O O . THR B 1 32 ? -14.611 4.600 -10.884 1.00 42.41 32 THR B O 1
ATOM 823 N N . ALA B 1 33 ? -16.535 5.348 -9.978 1.00 41.69 33 ALA B N 1
ATOM 824 C CA . ALA B 1 33 ? -16.716 6.388 -10.989 1.00 36.36 33 ALA B CA 1
ATOM 825 C C . ALA B 1 33 ? -15.614 7.425 -10.925 1.00 41.42 33 ALA B C 1
ATOM 826 O O . ALA B 1 33 ? -15.072 7.861 -11.952 1.00 38.97 33 ALA B O 1
ATOM 828 N N . GLY B 1 34 ? -15.275 7.852 -9.708 1.00 39.99 34 GLY B N 1
ATOM 829 C CA . GLY B 1 34 ? -14.132 8.697 -9.481 1.00 38.00 34 GLY B CA 1
ATOM 830 C C . GLY B 1 34 ? -12.788 8.123 -9.949 1.00 38.47 34 GLY B C 1
ATOM 831 O O . GLY B 1 34 ? -12.001 8.829 -10.574 1.00 41.38 34 GLY B O 1
ATOM 832 N N . GLU B 1 35 ? -12.517 6.857 -9.706 1.00 35.56 35 GLU B N 1
ATOM 833 C CA . GLU B 1 35 ? -11.268 6.245 -10.213 1.00 46.06 35 GLU B CA 1
ATOM 834 C C . GLU B 1 35 ? -11.221 6.230 -11.755 1.00 40.02 35 GLU B C 1
ATOM 835 O O . GLU B 1 35 ? -10.172 6.469 -12.355 1.00 44.05 35 GLU B O 1
ATOM 841 N N . LEU B 1 36 ? -12.364 6.004 -12.372 1.00 43.80 36 LEU B N 1
ATOM 842 C CA . LEU B 1 36 ? -12.518 6.097 -13.876 1.00 42.18 36 LEU B CA 1
ATOM 843 C C . LEU B 1 36 ? -12.134 7.444 -14.434 1.00 43.52 36 LEU B C 1
ATOM 844 O O . LEU B 1 36 ? -11.246 7.579 -15.347 1.00 41.98 36 LEU B O 1
ATOM 849 N N . LEU B 1 37 ? -12.769 8.475 -13.860 1.00 38.59 37 LEU B N 1
ATOM 850 C CA . LEU B 1 37 ? -12.465 9.831 -14.204 1.00 37.44 37 LEU B CA 1
ATOM 851 C C . LEU B 1 37 ? -10.992 10.198 -14.006 1.00 40.03 37 LEU B C 1
ATOM 852 O O . LEU B 1 37 ? -10.401 10.874 -14.905 1.00 39.87 37 LEU B O 1
ATOM 857 N N . ARG B 1 38 ? -10.364 9.730 -12.924 1.00 42.47 38 ARG B N 1
ATOM 858 C CA . ARG B 1 38 ? -8.916 9.988 -12.735 1.00 45.21 38 ARG B CA 1
ATOM 859 C C . ARG B 1 38 ? -8.054 9.306 -13.823 1.00 44.91 38 ARG B C 1
ATOM 860 O O . ARG B 1 38 ? -7.066 9.866 -14.287 1.00 47.62 38 ARG B O 1
ATOM 868 N N . ALA B 1 39 ? -8.422 8.090 -14.209 1.00 42.65 39 ALA B N 1
ATOM 869 C CA . ALA B 1 39 ? -7.702 7.355 -15.238 1.00 41.20 39 ALA B CA 1
ATOM 870 C C . ALA B 1 39 ? -7.825 8.011 -16.618 1.00 43.37 39 ALA B C 1
ATOM 871 O O . ALA B 1 39 ? -6.952 7.893 -17.447 1.00 50.58 39 ALA B O 1
ATOM 873 N N . LEU B 1 40 ? -8.900 8.718 -16.880 1.00 45.79 40 LEU B N 1
ATOM 874 C CA . LEU B 1 40 ? -9.058 9.355 -18.160 1.00 41.82 40 LEU B CA 1
ATOM 875 C C . LEU B 1 40 ? -8.428 10.734 -18.238 1.00 47.30 40 LEU B C 1
ATOM 876 O O . LEU B 1 40 ? -8.421 11.325 -19.319 1.00 51.11 40 LEU B O 1
ATOM 881 N N . ALA B 1 41 ? -7.990 11.295 -17.110 1.00 47.07 41 ALA B N 1
ATOM 882 C CA . ALA B 1 41 ? -7.578 12.700 -17.069 1.00 55.08 41 ALA B CA 1
ATOM 883 C C . ALA B 1 41 ? -6.225 13.027 -17.828 1.00 62.05 41 ALA B C 1
ATOM 884 O O . ALA B 1 41 ? -6.077 14.108 -18.399 1.00 68.35 41 ALA B O 1
ATOM 886 N N . ALA B 1 42 ? -5.283 12.105 -17.956 1.00 67.77 42 ALA B N 1
ATOM 887 C CA . ALA B 1 42 ? -4.087 12.420 -18.787 1.00 64.05 42 ALA B CA 1
ATOM 888 C C . ALA B 1 42 ? -4.405 12.857 -20.266 1.00 71.82 42 ALA B C 1
ATOM 889 O O . ALA B 1 42 ? -5.280 12.286 -20.947 1.00 61.93 42 ALA B O 1
ATOM 891 N N . PRO B 1 43 ? -3.705 13.885 -20.776 1.00 63.17 43 PRO B N 1
ATOM 892 C CA . PRO B 1 43 ? -4.033 14.294 -22.158 1.00 59.31 43 PRO B CA 1
ATOM 893 C C . PRO B 1 43 ? -3.809 13.232 -23.293 1.00 48.31 43 PRO B C 1
ATOM 894 O O . PRO B 1 43 ? -4.553 13.236 -24.265 1.00 49.25 43 PRO B O 1
ATOM 898 N N . LEU B 1 44 ? -2.818 12.352 -23.176 1.00 52.58 44 LEU B N 1
ATOM 899 C CA . LEU B 1 44 ? -2.663 11.262 -24.170 1.00 61.81 44 LEU B CA 1
ATOM 900 C C . LEU B 1 44 ? -3.785 10.264 -24.031 1.00 59.29 44 LEU B C 1
ATOM 901 O O . LEU B 1 44 ? -4.189 9.653 -25.015 1.00 51.32 44 LEU B O 1
ATOM 906 N N . ARG B 1 45 ? -4.319 10.116 -22.820 1.00 50.32 45 ARG B N 1
ATOM 907 C CA . ARG B 1 45 ? -5.441 9.196 -22.652 1.00 48.74 45 ARG B CA 1
ATOM 908 C C . ARG B 1 45 ? -6.713 9.659 -23.290 1.00 48.47 45 ARG B C 1
ATOM 909 O O . ARG B 1 45 ? -7.400 8.888 -23.975 1.00 47.35 45 ARG B O 1
ATOM 917 N N . ILE B 1 46 ? -7.011 10.925 -23.119 1.00 40.61 46 ILE B N 1
ATOM 918 C CA . ILE B 1 46 ? -8.089 11.504 -23.846 1.00 43.45 46 ILE B CA 1
ATOM 919 C C . ILE B 1 46 ? -7.905 11.342 -25.366 1.00 48.11 46 ILE B C 1
ATOM 920 O O . ILE B 1 46 ? -8.884 11.095 -26.097 1.00 42.23 46 ILE B O 1
ATOM 925 N N . ALA B 1 47 ? -6.661 11.522 -25.821 1.00 47.02 47 ALA B N 1
ATOM 926 C CA . ALA B 1 47 ? -6.325 11.424 -27.236 1.00 50.73 47 ALA B CA 1
ATOM 927 C C . ALA B 1 47 ? -6.557 9.989 -27.729 1.00 45.81 47 ALA B C 1
ATOM 928 O O . ALA B 1 47 ? -7.059 9.792 -28.797 1.00 45.26 47 ALA B O 1
ATOM 930 N N . ILE B 1 48 ? -6.222 9.021 -26.894 1.00 41.62 48 ILE B N 1
ATOM 931 C CA . ILE B 1 48 ? -6.422 7.606 -27.219 1.00 47.25 48 ILE B CA 1
ATOM 932 C C . ILE B 1 48 ? -7.895 7.286 -27.355 1.00 46.22 48 ILE B C 1
ATOM 933 O O . ILE B 1 48 ? -8.319 6.692 -28.351 1.00 42.93 48 ILE B O 1
ATOM 938 N N . VAL B 1 49 ? -8.695 7.777 -26.418 1.00 42.97 49 VAL B N 1
ATOM 939 C CA . VAL B 1 49 ? -10.110 7.541 -26.432 1.00 41.06 49 VAL B CA 1
ATOM 940 C C . VAL B 1 49 ? -10.790 8.159 -27.637 1.00 44.73 49 VAL B C 1
ATOM 941 O O . VAL B 1 49 ? -11.700 7.558 -28.237 1.00 42.52 49 VAL B O 1
ATOM 945 N N . LEU B 1 50 ? -10.425 9.384 -27.986 1.00 44.81 50 LEU B N 1
ATOM 946 C CA . LEU B 1 50 ? -11.002 9.979 -29.196 1.00 46.78 50 LEU B CA 1
ATOM 947 C C . LEU B 1 50 ? -10.649 9.202 -30.476 1.00 36.89 50 LEU B C 1
ATOM 948 O O . LEU B 1 50 ? -11.418 9.172 -31.394 1.00 45.94 50 LEU B O 1
ATOM 953 N N . GLN B 1 51 ? -9.473 8.632 -30.532 1.00 38.28 51 GLN B N 1
ATOM 954 C CA . GLN B 1 51 ? -9.128 7.752 -31.699 1.00 44.86 51 GLN B CA 1
ATOM 955 C C . GLN B 1 51 ? -9.994 6.458 -31.739 1.00 44.64 51 GLN B C 1
ATOM 956 O O . GLN B 1 51 ? -10.533 6.068 -32.754 1.00 43.80 51 GLN B O 1
ATOM 962 N N . LEU B 1 52 ? -10.098 5.802 -30.595 1.00 37.94 52 LEU B N 1
ATOM 963 C CA . LEU B 1 52 ? -10.890 4.587 -30.444 1.00 38.43 52 LEU B CA 1
ATOM 964 C C . LEU B 1 52 ? -12.359 4.819 -30.571 1.00 40.30 52 LEU B C 1
ATOM 965 O O . LEU B 1 52 ? -13.117 3.912 -30.885 1.00 40.47 52 LEU B O 1
ATOM 970 N N . LYS B 1 53 ? -12.807 6.030 -30.379 1.00 37.50 53 LYS B N 1
ATOM 971 C CA . LYS B 1 53 ? -14.214 6.257 -30.565 1.00 40.64 53 LYS B CA 1
ATOM 972 C C . LYS B 1 53 ? -14.612 6.054 -32.038 1.00 47.07 53 LYS B C 1
ATOM 973 O O . LYS B 1 53 ? -15.722 5.615 -32.344 1.00 49.05 53 LYS B O 1
ATOM 979 N N . GLN B 1 54 ? -13.718 6.358 -32.962 1.00 50.52 54 GLN B N 1
ATOM 980 C CA . GLN B 1 54 ? -14.033 6.255 -34.400 1.00 53.52 54 GLN B CA 1
ATOM 981 C C . GLN B 1 54 ? -13.883 4.817 -34.948 1.00 53.16 54 GLN B C 1
ATOM 982 O O . GLN B 1 54 ? -14.610 4.378 -35.859 1.00 51.82 54 GLN B O 1
ATOM 988 N N . SER B 1 55 ? -12.957 4.078 -34.375 1.00 43.25 55 SER B N 1
ATOM 989 C CA . SER B 1 55 ? -12.593 2.812 -34.928 1.00 47.96 55 SER B CA 1
ATOM 990 C C . SER B 1 55 ? -11.653 2.101 -33.946 1.00 38.69 55 SER B C 1
ATOM 991 O O . SER B 1 55 ? -10.821 2.740 -33.274 1.00 45.10 55 SER B O 1
ATOM 994 N N . GLN B 1 56 ? -11.769 0.791 -33.900 1.00 38.18 56 GLN B N 1
ATOM 995 C CA . GLN B 1 56 ? -10.720 -0.047 -33.314 1.00 39.01 56 GLN B CA 1
ATOM 996 C C . GLN B 1 56 ? -9.405 0.236 -34.025 1.00 41.65 56 GLN B C 1
ATOM 997 O O . GLN B 1 56 ? -9.396 0.540 -35.239 1.00 41.02 56 GLN B O 1
ATOM 1003 N N . ARG B 1 57 ? -8.295 0.096 -33.280 1.00 40.78 57 ARG B N 1
ATOM 1004 C CA . ARG B 1 57 ? -6.978 0.485 -33.805 1.00 45.81 57 ARG B CA 1
ATOM 1005 C C . ARG B 1 57 ? -5.955 -0.405 -33.204 1.00 45.38 57 ARG B C 1
ATOM 1006 O O . ARG B 1 57 ? -6.056 -0.732 -32.029 1.00 43.46 57 ARG B O 1
ATOM 1014 N N . CYS B 1 58 ? -4.928 -0.732 -33.990 1.00 45.20 58 CYS B N 1
ATOM 1015 C CA . CYS B 1 58 ? -3.754 -1.397 -33.467 1.00 48.75 58 CYS B CA 1
ATOM 1016 C C . CYS B 1 58 ? -2.821 -0.294 -32.943 1.00 48.70 58 CYS B C 1
ATOM 1017 O O . CYS B 1 58 ? -3.021 0.902 -33.249 1.00 43.32 58 CYS B O 1
ATOM 1020 N N . VAL B 1 59 ? -1.851 -0.710 -32.116 1.00 47.11 59 VAL B N 1
ATOM 1021 C CA . VAL B 1 59 ? -0.887 0.179 -31.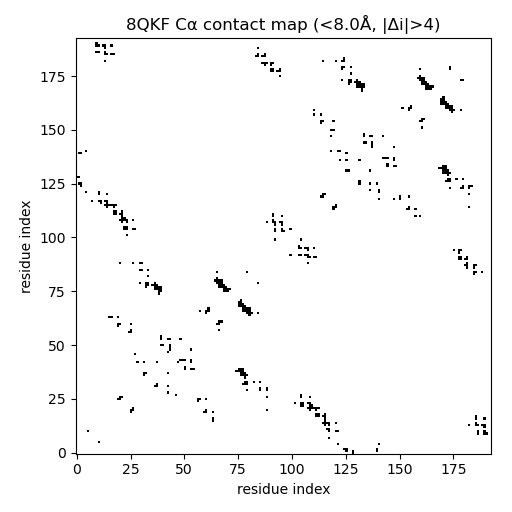473 1.00 52.57 59 VAL B CA 1
ATOM 1022 C C . VAL B 1 59 ? -0.203 1.092 -32.480 1.00 56.40 59 VAL B C 1
ATOM 1023 O O . VAL B 1 59 ? -0.072 2.284 -32.244 1.00 57.82 59 VAL B O 1
ATOM 1027 N N . HIS B 1 60 ? 0.189 0.546 -33.637 1.00 55.53 60 HIS B N 1
ATOM 1028 C CA . HIS B 1 60 ? 0.924 1.335 -34.596 1.00 57.46 60 HIS B CA 1
ATOM 1029 C C . HIS B 1 60 ? 0.050 2.369 -35.256 1.00 55.27 60 HIS B C 1
ATOM 1030 O O . HIS B 1 60 ? 0.530 3.446 -35.536 1.00 59.03 60 HIS B O 1
ATOM 1037 N N . GLU B 1 61 ? -1.243 2.116 -35.442 1.00 52.13 61 GLU B N 1
ATOM 1038 C CA . GLU B 1 61 ? -2.118 3.163 -35.980 1.00 50.84 61 GLU B CA 1
ATOM 1039 C C . GLU B 1 61 ? -2.242 4.321 -34.975 1.00 57.85 61 GLU B C 1
ATOM 1040 O O . GLU B 1 61 ? -2.464 5.464 -35.387 1.00 54.90 61 GLU B O 1
ATOM 1046 N N . LEU B 1 62 ? -2.176 4.011 -33.673 1.00 55.77 62 LEU B N 1
ATOM 1047 C CA . LEU B 1 62 ? -2.323 5.053 -32.618 1.0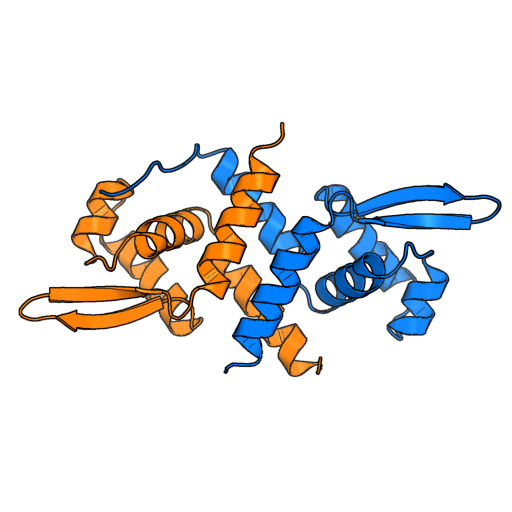0 56.21 62 LEU B CA 1
ATOM 1048 C C . LEU B 1 62 ? -1.037 5.855 -32.513 1.00 53.25 62 LEU B C 1
ATOM 1049 O O . LEU B 1 62 ? -1.071 7.078 -32.433 1.00 60.90 62 LEU B O 1
ATOM 1054 N N . VAL B 1 63 ? 0.086 5.149 -32.557 1.00 56.39 63 VAL B N 1
ATOM 1055 C CA . VAL B 1 63 ? 1.408 5.767 -32.620 1.00 64.03 63 VAL B CA 1
ATOM 1056 C C . VAL B 1 63 ? 1.484 6.801 -33.731 1.00 64.89 63 VAL B C 1
ATOM 1057 O O . VAL B 1 63 ? 1.835 7.944 -33.479 1.00 64.11 63 VAL B O 1
ATOM 1061 N N . ASP B 1 64 ? 1.087 6.428 -34.946 1.00 67.55 64 ASP B N 1
ATOM 1062 C CA . ASP B 1 64 ? 0.984 7.400 -36.068 1.00 77.74 64 ASP B CA 1
ATOM 1063 C C . ASP B 1 64 ? 0.083 8.612 -35.777 1.00 77.90 64 ASP B C 1
ATOM 1064 O O . ASP B 1 64 ? 0.553 9.735 -35.837 1.00 80.85 64 ASP B O 1
ATOM 1069 N N . ALA B 1 65 ? -1.199 8.376 -35.469 1.00 66.68 65 ALA B N 1
ATOM 1070 C CA . ALA B 1 65 ? -2.195 9.456 -35.257 1.00 69.63 65 ALA B CA 1
ATOM 1071 C C . ALA B 1 65 ? -1.866 10.443 -34.123 1.00 62.15 65 ALA B C 1
ATOM 1072 O O . ALA B 1 65 ? -2.306 11.586 -34.150 1.00 68.68 65 ALA B O 1
ATOM 1074 N N . LEU B 1 66 ? -1.154 9.947 -33.120 1.00 59.79 66 LEU B N 1
ATOM 1075 C CA . LEU B 1 66 ? -0.784 10.684 -31.919 1.00 69.51 66 LEU B CA 1
ATOM 1076 C C . LEU B 1 66 ? 0.611 11.310 -31.987 1.00 79.64 66 LEU B C 1
ATOM 1077 O O . LEU B 1 66 ? 0.894 12.251 -31.242 1.00 71.42 66 LEU B O 1
ATOM 1082 N N . ASP B 1 67 ? 1.490 10.740 -32.813 1.00 79.75 67 ASP B N 1
ATOM 1083 C CA . ASP B 1 67 ? 2.845 11.258 -33.005 1.00 87.86 67 ASP B CA 1
ATOM 1084 C C . ASP B 1 67 ? 3.685 11.066 -31.723 1.00 80.48 67 ASP B C 1
ATOM 1085 O O . ASP B 1 67 ? 4.265 12.009 -31.192 1.00 74.31 67 ASP B O 1
ATOM 1090 N N . VAL B 1 68 ? 3.757 9.840 -31.228 1.00 70.56 68 VAL B N 1
ATOM 1091 C CA . VAL B 1 68 ? 4.360 9.616 -29.928 1.00 69.19 68 VAL B CA 1
ATOM 1092 C C . VAL B 1 68 ? 5.080 8.253 -29.872 1.00 72.65 68 VAL B C 1
ATOM 1093 O O . VAL B 1 68 ? 4.621 7.274 -30.439 1.00 75.91 68 VAL B O 1
ATOM 1097 N N . PRO B 1 69 ? 6.218 8.185 -29.184 1.00 81.36 69 PRO B N 1
ATOM 1098 C CA . PRO B 1 69 ? 6.899 6.891 -29.040 1.00 86.95 69 PRO B CA 1
ATOM 1099 C C . PRO B 1 69 ? 5.993 5.684 -28.751 1.00 84.26 69 PRO B C 1
ATOM 1100 O O . PRO B 1 69 ? 5.123 5.741 -27.893 1.00 70.29 69 PRO B O 1
ATOM 1104 N N . GLN B 1 70 ? 6.263 4.582 -29.435 1.00 80.95 70 GLN B N 1
ATOM 1105 C CA . GLN B 1 70 ? 5.533 3.348 -29.245 1.00 78.46 70 GLN B CA 1
ATOM 1106 C C . GLN B 1 70 ? 5.447 2.880 -27.802 1.00 78.76 70 GLN B C 1
ATOM 1107 O O . GLN B 1 70 ? 4.367 2.506 -27.345 1.00 73.09 70 GLN B O 1
ATOM 1113 N N . PRO B 1 71 ? 6.577 2.835 -27.088 1.00 85.09 71 PRO B N 1
ATOM 1114 C CA . PRO B 1 71 ? 6.482 2.271 -25.736 1.00 86.61 71 PRO B CA 1
ATOM 1115 C C . PRO B 1 71 ? 5.639 3.123 -24.760 1.00 80.96 71 PRO B C 1
ATOM 1116 O O . PRO B 1 71 ? 5.074 2.602 -23.788 1.00 70.55 71 PRO B O 1
ATOM 1120 N N . LEU B 1 72 ? 5.578 4.427 -25.017 1.00 75.41 72 LEU B N 1
ATOM 1121 C CA . LEU B 1 72 ? 4.774 5.330 -24.203 1.00 76.34 72 LEU B CA 1
ATOM 1122 C C . LEU B 1 72 ? 3.256 5.089 -24.385 1.00 80.07 72 LEU B C 1
ATOM 1123 O O . LEU B 1 72 ? 2.483 4.952 -23.408 1.00 66.68 72 LEU B O 1
ATOM 1128 N N . VAL B 1 73 ? 2.847 5.061 -25.655 1.00 72.38 73 VAL B N 1
ATOM 1129 C CA . VAL B 1 73 ? 1.487 4.698 -26.052 1.00 62.04 73 VAL B CA 1
ATOM 1130 C C . VAL B 1 73 ? 1.075 3.410 -25.351 1.00 61.29 73 VAL B C 1
ATOM 1131 O O . VAL B 1 73 ? 0.008 3.358 -24.744 1.00 64.84 73 VAL B O 1
ATOM 1135 N N . SER B 1 74 ? 1.956 2.415 -25.376 1.00 62.48 74 SER B N 1
ATOM 1136 C CA . SER B 1 74 ? 1.699 1.088 -24.822 1.00 64.66 74 SER B CA 1
ATOM 1137 C C . SER B 1 74 ? 1.543 1.123 -23.323 1.00 64.36 74 SER B C 1
ATOM 1138 O O . SER B 1 74 ? 0.905 0.258 -22.732 1.00 65.38 74 SER B O 1
ATOM 1141 N N . GLN B 1 75 ? 2.222 2.078 -22.726 1.00 67.56 75 GLN B N 1
ATOM 1142 C CA . GLN B 1 75 ? 2.194 2.290 -21.304 1.00 74.67 75 GLN B CA 1
ATOM 1143 C C . GLN B 1 75 ? 0.796 2.890 -20.905 1.00 65.99 75 GLN B C 1
ATOM 1144 O O . GLN B 1 75 ? 0.148 2.421 -19.972 1.00 54.83 75 GLN B O 1
ATOM 1150 N N . HIS B 1 76 ? 0.346 3.896 -21.645 1.00 59.04 76 HIS B N 1
ATOM 1151 C CA . HIS B 1 76 ? -1.003 4.435 -21.500 1.00 63.16 76 HIS B CA 1
ATOM 1152 C C . HIS B 1 76 ? -2.116 3.435 -21.756 1.00 56.14 76 HIS B C 1
ATOM 1153 O O . HIS B 1 76 ? -3.078 3.396 -20.992 1.00 56.98 76 HIS B O 1
ATOM 1160 N N . LEU B 1 77 ? -1.953 2.586 -22.760 1.00 49.91 77 LEU B N 1
ATOM 1161 C CA . LEU B 1 77 ? -2.917 1.509 -23.016 1.00 54.14 77 LEU B CA 1
ATOM 1162 C C . LEU B 1 77 ? -3.007 0.444 -21.942 1.00 51.13 77 LEU B C 1
ATOM 1163 O O . LEU B 1 77 ? -4.119 0.042 -21.567 1.00 55.50 77 LEU B O 1
ATOM 1168 N N . ARG B 1 78 ? -1.869 -0.040 -21.449 1.00 57.40 78 ARG B N 1
ATOM 1169 C CA . ARG B 1 78 ? -1.871 -0.992 -20.311 1.00 61.35 78 ARG B CA 1
ATOM 1170 C C . ARG B 1 78 ? -2.588 -0.398 -19.087 1.00 53.80 78 ARG B C 1
ATOM 1171 O O . ARG B 1 78 ? -3.372 -1.064 -18.418 1.00 58.05 78 ARG B O 1
ATOM 1179 N N . ILE B 1 79 ? -2.369 0.871 -18.839 1.00 50.27 79 ILE B N 1
ATOM 1180 C CA . ILE B 1 79 ? -3.113 1.559 -17.774 1.00 59.70 79 ILE B CA 1
ATOM 1181 C C . ILE B 1 79 ? -4.644 1.703 -18.079 1.00 54.87 79 ILE B C 1
ATOM 1182 O O . ILE B 1 79 ? -5.487 1.401 -17.227 1.00 53.05 79 ILE B O 1
ATOM 1187 N N . LEU B 1 80 ? -5.006 2.165 -19.281 1.00 48.83 80 LEU B N 1
ATOM 1188 C CA . LEU B 1 80 ? -6.405 2.199 -19.683 1.00 47.88 80 LEU B CA 1
ATOM 1189 C C . LEU B 1 80 ? -7.126 0.844 -19.618 1.00 45.30 80 LEU B C 1
ATOM 1190 O O . LEU B 1 80 ? -8.296 0.777 -19.275 1.00 46.93 80 LEU B O 1
ATOM 1195 N N . LYS B 1 81 ? -6.399 -0.229 -19.882 1.00 45.62 81 LYS B N 1
ATOM 1196 C CA . LYS B 1 81 ? -6.938 -1.573 -19.828 1.00 46.17 81 LYS B CA 1
ATOM 1197 C C . LYS B 1 81 ? -7.201 -2.079 -18.404 1.00 55.55 81 LYS B C 1
ATOM 1198 O O . LYS B 1 81 ? -8.291 -2.620 -18.119 1.00 48.85 81 LYS B O 1
ATOM 1204 N N . GLN B 1 82 ? -6.214 -1.881 -17.531 1.00 56.55 82 GLN B N 1
ATOM 1205 C CA . GLN B 1 82 ? -6.338 -2.146 -16.079 1.00 60.74 82 GLN B CA 1
ATOM 1206 C C . GLN B 1 82 ? -7.509 -1.344 -15.500 1.00 49.39 82 GLN B C 1
ATOM 1207 O O . GLN B 1 82 ? -8.300 -1.844 -14.723 1.00 55.12 82 GLN B O 1
ATOM 1213 N N . ALA B 1 83 ? -7.649 -0.104 -15.953 1.00 54.65 83 ALA B N 1
ATOM 1214 C CA . ALA B 1 83 ? -8.771 0.744 -15.568 1.00 48.59 83 ALA B CA 1
ATOM 1215 C C . ALA B 1 83 ? -10.118 0.402 -16.146 1.00 49.21 83 ALA B C 1
ATOM 1216 O O . ALA B 1 83 ? -11.103 1.046 -15.787 1.00 53.24 83 ALA B O 1
ATOM 1218 N N . GLY B 1 84 ? -10.190 -0.546 -17.082 1.00 51.19 84 GLY B N 1
ATOM 1219 C CA . GLY B 1 84 ? -11.495 -0.962 -17.632 1.00 44.67 84 GLY B CA 1
ATOM 1220 C C . GLY B 1 84 ? -11.983 -0.019 -18.729 1.00 42.22 84 GLY B C 1
ATOM 1221 O O . GLY B 1 84 ? -13.171 -0.000 -19.070 1.00 44.01 84 GLY B O 1
ATOM 1222 N N . VAL B 1 85 ? -11.102 0.802 -19.281 1.00 39.97 85 VAL B N 1
ATOM 1223 C CA . VAL B 1 85 ? -11.528 1.764 -20.308 1.00 39.39 85 VAL B CA 1
ATOM 1224 C C . VAL B 1 85 ? -11.329 1.174 -21.750 1.00 40.73 85 VAL B C 1
ATOM 1225 O O . VAL B 1 85 ? -12.157 1.457 -22.596 1.00 40.11 85 VAL B O 1
ATOM 1229 N N . VAL B 1 86 ? -10.218 0.476 -22.007 1.00 42.45 86 VAL B N 1
ATOM 1230 C CA . VAL B 1 86 ? -9.993 -0.163 -23.306 1.00 44.40 86 VAL B CA 1
ATOM 1231 C C . VAL B 1 86 ? -9.913 -1.681 -23.119 1.00 46.72 86 VAL B C 1
ATOM 1232 O O . VAL B 1 86 ? -9.537 -2.222 -22.044 1.00 40.41 86 VAL B O 1
ATOM 1236 N N . SER B 1 87 ? -10.309 -2.396 -24.155 1.00 44.16 87 SER B N 1
ATOM 1237 C CA . SER B 1 87 ? -9.969 -3.803 -24.203 1.00 44.63 87 SER B CA 1
ATOM 1238 C C . SER B 1 87 ? -9.283 -4.108 -25.530 1.00 41.71 87 SER B C 1
ATOM 1239 O O . SER B 1 87 ? -9.238 -3.269 -26.454 1.00 37.89 87 SER B O 1
ATOM 1242 N N . SER B 1 88 ? -8.641 -5.257 -25.605 1.00 41.98 88 SER B N 1
ATOM 1243 C CA . SER B 1 88 ? -7.917 -5.594 -26.851 1.00 45.05 88 SER B CA 1
ATOM 1244 C C . SER B 1 88 ? -8.336 -7.006 -27.234 1.00 46.24 88 SER B C 1
ATOM 1245 O O . SER B 1 88 ? -8.729 -7.819 -26.397 1.00 43.98 88 SER B O 1
ATOM 1248 N N . GLU B 1 89 ? -8.300 -7.302 -28.519 1.00 47.19 89 GLU B N 1
ATOM 1249 C CA . GLU B 1 89 ? -8.772 -8.594 -28.978 1.00 42.88 89 GLU B CA 1
ATOM 1250 C C . GLU B 1 89 ? -8.181 -8.854 -30.336 1.00 45.26 89 GLU B C 1
ATOM 1251 O O . GLU B 1 89 ? -8.044 -7.936 -31.128 1.00 40.97 89 GLU B O 1
ATOM 1257 N N . ARG B 1 90 ? -7.853 -10.114 -30.590 1.00 42.21 90 ARG B N 1
ATOM 1258 C CA . ARG B 1 90 ? -7.330 -10.499 -31.900 1.00 47.90 90 ARG B CA 1
ATOM 1259 C C . ARG B 1 90 ? -8.334 -10.295 -33.044 1.00 45.14 90 ARG B C 1
ATOM 1260 O O . ARG B 1 90 ? -9.519 -10.579 -32.914 1.00 42.73 90 ARG B O 1
ATOM 1268 N N . ALA B 1 91 ? -7.827 -9.784 -34.166 1.00 46.14 91 ALA B N 1
ATOM 1269 C CA . ALA B 1 91 ? -8.525 -9.695 -35.419 1.00 45.79 91 ALA B CA 1
ATOM 1270 C C . ALA B 1 91 ? -7.506 -10.106 -36.531 1.00 54.03 91 ALA B C 1
ATOM 1271 O O . ALA B 1 91 ? -6.747 -9.261 -36.997 1.00 49.25 91 ALA B O 1
ATOM 1273 N N . GLY B 1 92 ? -7.478 -11.393 -36.905 1.00 55.77 92 GLY B N 1
ATOM 1274 C CA . GLY B 1 92 ? -6.500 -11.957 -37.843 1.00 49.26 92 GLY B CA 1
ATOM 1275 C C . GLY B 1 92 ? -5.089 -11.799 -37.300 1.00 49.18 92 GLY B C 1
ATOM 1276 O O . GLY B 1 92 ? -4.775 -12.256 -36.182 1.00 48.22 92 GLY B O 1
ATOM 1277 N N . ARG B 1 93 ? -4.231 -11.093 -38.047 1.00 51.56 93 ARG B N 1
ATOM 1278 C CA . ARG B 1 93 ? -2.854 -10.938 -37.598 1.00 57.27 93 ARG B CA 1
ATOM 1279 C C . ARG B 1 93 ? -2.628 -9.869 -36.501 1.00 59.78 93 ARG B C 1
ATOM 1280 O O . ARG B 1 93 ? -1.646 -9.930 -35.757 1.00 64.21 93 ARG B O 1
ATOM 1288 N N . GLU B 1 94 ? -3.591 -8.959 -36.363 1.00 53.23 94 GLU B N 1
ATOM 1289 C CA . GLU B 1 94 ? -3.502 -7.811 -35.464 1.00 56.57 94 GLU B CA 1
ATOM 1290 C C . GLU B 1 94 ? -4.130 -8.080 -34.123 1.00 52.15 94 GLU B C 1
ATOM 1291 O O . GLU B 1 94 ? -4.971 -8.935 -33.986 1.00 53.14 94 GLU B O 1
ATOM 1297 N N . VAL B 1 95 ? -3.694 -7.341 -33.127 1.00 53.67 95 VAL B N 1
ATOM 1298 C CA . VAL B 1 95 ? -4.423 -7.192 -31.894 1.00 52.33 95 VAL B CA 1
ATOM 1299 C C . VAL B 1 95 ? -4.986 -5.772 -31.887 1.00 49.51 95 VAL B C 1
ATOM 1300 O O . VAL B 1 95 ? -4.245 -4.772 -32.022 1.00 45.71 95 VAL B O 1
ATOM 1304 N N . LEU B 1 96 ? -6.319 -5.671 -31.834 1.00 38.67 96 LEU B N 1
ATOM 1305 C CA . LEU B 1 96 ? -6.926 -4.374 -31.923 1.00 40.23 96 LEU B CA 1
ATOM 1306 C C . LEU B 1 96 ? -7.376 -3.944 -30.533 1.00 41.51 96 LEU B C 1
ATOM 1307 O O . LEU B 1 96 ? -7.880 -4.775 -29.761 1.00 39.35 96 LEU B O 1
ATOM 1312 N N . TYR B 1 97 ? -7.248 -2.638 -30.280 1.00 41.18 97 TYR B N 1
ATOM 1313 C CA . TYR B 1 97 ? -7.809 -1.965 -29.055 1.00 39.61 97 TYR B CA 1
ATOM 1314 C C . TYR B 1 97 ? -9.138 -1.334 -29.361 1.00 37.61 97 TYR B C 1
ATOM 1315 O O . TYR B 1 97 ? -9.362 -0.813 -30.479 1.00 39.41 97 TYR B O 1
ATOM 1324 N N . ARG B 1 98 ? -10.083 -1.447 -28.432 1.00 35.57 98 ARG B N 1
ATOM 1325 C CA . ARG B 1 98 ? -11.370 -0.778 -28.570 1.00 38.40 98 ARG B CA 1
ATOM 1326 C C . ARG B 1 98 ? -11.807 -0.180 -27.246 1.00 36.59 98 ARG B C 1
ATOM 1327 O O . ARG B 1 98 ? -11.351 -0.620 -26.215 1.00 36.93 98 ARG B O 1
ATOM 1335 N N . LEU B 1 99 ? -12.731 0.745 -27.282 1.00 39.24 99 LEU B N 1
ATOM 1336 C CA . LEU B 1 99 ? -13.348 1.250 -26.038 1.00 42.85 99 LEU B CA 1
ATOM 1337 C C . LEU B 1 99 ? -14.287 0.221 -25.519 1.00 43.12 99 LEU B C 1
ATOM 1338 O O . LEU B 1 99 ? -15.024 -0.404 -26.304 1.00 44.60 99 LEU B O 1
ATOM 1343 N N . VAL B 1 100 ? -14.306 0.051 -24.204 1.00 40.83 100 VAL B N 1
ATOM 1344 C CA . VAL B 1 100 ? -15.189 -0.944 -23.578 1.00 44.54 100 VAL B CA 1
ATOM 1345 C C . VAL B 1 100 ? -16.656 -0.605 -23.776 1.00 48.64 100 VAL B C 1
ATOM 1346 O O . VAL B 1 100 ? -17.481 -1.519 -23.936 1.00 52.55 100 VAL B O 1
ATOM 1350 N N . ASP B 1 101 ? -17.009 0.684 -23.812 1.00 46.82 101 ASP B N 1
ATOM 1351 C CA . ASP B 1 101 ? -18.418 1.091 -24.107 1.00 45.82 101 ASP B CA 1
ATOM 1352 C C . ASP B 1 101 ? -18.451 2.542 -24.619 1.00 45.98 101 ASP B C 1
ATOM 1353 O O . ASP B 1 101 ? -17.439 3.239 -24.578 1.00 48.02 101 ASP B O 1
ATOM 1358 N N . HIS B 1 102 ? -19.625 3.005 -25.033 1.00 50.27 102 HIS B N 1
ATOM 1359 C CA . HIS B 1 102 ? -19.851 4.403 -25.502 1.00 64.06 102 HIS B CA 1
ATOM 1360 C C . HIS B 1 102 ? -19.898 5.478 -24.398 1.00 53.21 102 HIS B C 1
ATOM 1361 O O . HIS B 1 102 ? -19.693 6.650 -24.683 1.00 59.61 102 HIS B O 1
ATOM 1368 N N . HIS B 1 103 ? -20.243 5.092 -23.165 1.00 54.04 103 HIS B N 1
ATOM 1369 C CA . HIS B 1 103 ? -20.223 6.040 -22.018 1.00 52.56 103 HIS B CA 1
ATOM 1370 C C . HIS B 1 103 ? -18.873 6.765 -21.960 1.00 48.71 103 HIS B C 1
ATOM 1371 O O . HIS B 1 103 ? -18.800 7.957 -21.736 1.00 52.39 103 HIS B O 1
ATOM 1378 N N . LEU B 1 104 ? -17.811 6.028 -22.227 1.00 44.91 104 LEU B N 1
ATOM 1379 C CA . LEU B 1 104 ? -16.457 6.565 -22.182 1.00 47.85 104 LEU B CA 1
ATOM 1380 C C . LEU B 1 104 ? -16.147 7.649 -23.239 1.00 47.34 104 LEU B C 1
ATOM 1381 O O . LEU B 1 104 ? -15.448 8.646 -22.975 1.00 44.56 104 LEU B O 1
ATOM 1386 N N . ALA B 1 105 ? -16.643 7.465 -24.454 1.00 45.29 105 ALA B N 1
ATOM 1387 C CA . ALA B 1 105 ? -16.418 8.445 -25.462 1.00 47.40 105 ALA B CA 1
ATOM 1388 C C . ALA B 1 105 ? -17.212 9.698 -25.157 1.00 41.09 105 ALA B C 1
ATOM 1389 O O . ALA B 1 105 ? -16.682 10.788 -25.341 1.00 44.51 105 ALA B O 1
ATOM 1391 N N . HIS B 1 106 ? -18.455 9.545 -24.702 1.00 41.25 106 HIS B N 1
ATOM 1392 C CA . HIS B 1 106 ? -19.274 10.702 -24.319 1.00 50.00 106 HIS B CA 1
ATOM 1393 C C . HIS B 1 106 ? -18.606 11.538 -23.229 1.00 46.03 106 HIS B C 1
ATOM 1394 O O . HIS B 1 106 ? -18.693 12.745 -23.247 1.00 46.30 106 HIS B O 1
ATOM 1401 N N . ILE B 1 107 ? -17.957 10.888 -22.276 1.00 42.36 107 ILE B N 1
ATOM 1402 C CA . ILE B 1 107 ? -17.283 11.595 -21.190 1.00 41.26 107 ILE B CA 1
ATOM 1403 C C . ILE B 1 107 ? -16.208 12.504 -21.773 1.00 46.61 107 ILE B C 1
ATOM 1404 O O . ILE B 1 107 ? -16.101 13.683 -21.425 1.00 44.91 107 ILE B O 1
ATOM 1409 N N . VAL B 1 108 ? -15.389 11.941 -22.651 1.00 47.61 108 VAL B N 1
ATOM 1410 C CA . VAL B 1 108 ? -14.223 12.635 -23.207 1.00 50.73 108 VAL B CA 1
ATOM 1411 C C . VAL B 1 108 ? -14.663 13.716 -24.166 1.00 49.04 108 VAL B C 1
ATOM 1412 O O . VAL B 1 108 ? -14.138 14.826 -24.150 1.00 50.21 108 VAL B O 1
ATOM 1416 N N . VAL B 1 109 ? -15.652 13.392 -24.978 1.00 45.59 109 VAL B N 1
ATOM 1417 C CA . VAL B 1 109 ? -16.195 14.351 -25.952 1.00 51.42 109 VAL B CA 1
ATOM 1418 C C . VAL B 1 109 ? 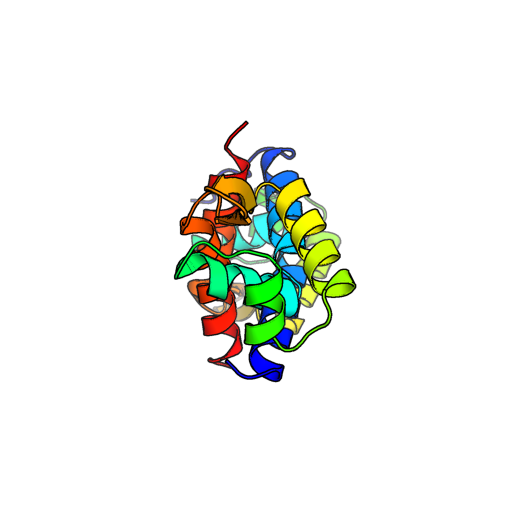-16.858 15.568 -25.251 1.00 56.51 109 VAL B C 1
ATOM 1419 O O . VAL B 1 109 ? -16.683 16.704 -25.692 1.00 49.42 109 VAL B O 1
ATOM 1423 N N . ASP B 1 110 ? -17.574 15.358 -24.140 1.00 58.85 110 ASP B N 1
ATOM 1424 C CA . ASP B 1 110 ? -18.173 16.487 -23.395 1.00 54.46 110 ASP B CA 1
ATOM 1425 C C . ASP B 1 110 ? -17.132 17.310 -22.653 1.00 47.90 110 ASP B C 1
ATOM 1426 O O . ASP B 1 110 ? -17.229 18.522 -22.529 1.00 46.46 110 ASP B O 1
ATOM 1431 N N . ALA B 1 111 ? -16.116 16.642 -22.137 1.00 43.77 111 ALA B N 1
ATOM 1432 C CA . ALA B 1 111 ? -14.992 17.383 -21.546 1.00 44.43 111 ALA B CA 1
ATOM 1433 C C . ALA B 1 111 ? -14.286 18.285 -22.580 1.00 48.44 111 ALA B C 1
ATOM 1434 O O . ALA B 1 111 ? -14.000 19.421 -22.262 1.00 50.48 111 ALA B O 1
ATOM 1436 N N . ILE B 1 112 ? -13.966 17.744 -23.776 1.00 49.60 112 ILE B N 1
ATOM 1437 C CA . ILE B 1 112 ? -13.376 18.512 -24.887 1.00 52.42 112 ILE B CA 1
ATOM 1438 C C . ILE B 1 112 ? -14.268 19.712 -25.251 1.00 56.11 112 ILE B C 1
ATOM 1439 O O . ILE B 1 112 ? -13.776 20.830 -25.387 1.00 61.99 112 ILE B O 1
ATOM 1444 N N . ALA B 1 113 ? -15.566 19.474 -25.406 1.00 57.53 113 ALA B N 1
ATOM 1445 C CA . ALA B 1 113 ? -16.541 20.536 -25.669 1.00 57.76 113 ALA B CA 1
ATOM 1446 C C . ALA B 1 113 ? -16.461 21.620 -24.656 1.00 65.56 113 ALA B C 1
ATOM 1447 O O . ALA B 1 113 ? -16.358 22.790 -25.032 1.00 64.45 113 ALA B O 1
ATOM 1449 N N . HIS B 1 114 ? -16.552 21.258 -23.369 1.00 57.43 114 HIS B N 1
ATOM 1450 C CA . HIS B 1 114 ? -16.394 22.264 -22.309 1.00 60.82 114 HIS B CA 1
ATOM 1451 C C . HIS B 1 114 ? -15.009 22.996 -22.359 1.00 64.36 114 HIS B C 1
ATOM 1452 O O . HIS B 1 114 ? -14.940 24.231 -22.227 1.00 64.47 114 HIS B O 1
ATOM 1459 N N . ALA B 1 115 ? -13.922 22.254 -22.557 1.00 55.87 115 ALA B N 1
ATOM 1460 C CA . ALA B 1 115 ? -12.575 22.840 -22.530 1.00 60.55 115 ALA B CA 1
ATOM 1461 C C . ALA B 1 115 ? -12.306 23.723 -23.764 1.00 72.29 115 ALA B C 1
ATOM 1462 O O . ALA B 1 115 ? -11.383 24.528 -23.772 1.00 73.19 115 ALA B O 1
ATOM 1464 N N . SER B 1 116 ? -13.082 23.518 -24.823 1.00 80.38 116 SER B N 1
ATOM 1465 C CA . SER B 1 116 ? -13.042 24.381 -26.003 1.00 88.07 116 SER B CA 1
ATOM 1466 C C . SER B 1 116 ? -13.646 25.792 -25.819 1.00 85.14 116 SER B C 1
ATOM 1467 O O . SER B 1 116 ? -13.488 26.587 -26.724 1.00 84.41 116 SER B O 1
ATOM 1470 N N . GLU B 1 117 ? -14.304 26.099 -24.683 1.00 97.55 117 GLU B N 1
ATOM 1471 C CA . GLU B 1 117 ? -14.672 27.504 -24.292 1.00 98.66 117 GLU B CA 1
ATOM 1472 C C . GLU B 1 117 ? -13.543 28.276 -23.591 1.00 107.41 117 GLU B C 1
ATOM 1473 O O . GLU B 1 117 ? -13.191 27.952 -22.444 1.00 89.16 117 GLU B O 1
ATOM 1479 N N . ASP B 1 118 ? -13.019 29.298 -24.288 1.00 120.20 118 ASP B N 1
ATOM 1480 C CA . ASP B 1 118 ? -11.982 30.251 -23.798 1.00 124.31 118 ASP B CA 1
ATOM 1481 C C . ASP B 1 118 ? -11.126 30.853 -24.947 1.00 118.28 118 ASP B C 1
ATOM 1482 O O . ASP B 1 118 ? -11.077 30.314 -26.068 1.00 90.05 118 ASP B O 1
#

Radius of gyration: 18.06 Å; Cα contacts (8 Å, |Δi|>4): 290; chains: 2; bounding box: 39×49×49 Å

B-factor: mean 57.67, std 18.79, range [33.06, 128.11]

Nearest PDB structures (foldseek):
  8qkf-assembly1_A  TM=1.010E+00  e=5.465E-18  Mycolicibacterium smegmatis
  8qkf-assembly1_B  TM=9.846E-01  e=1.858E-15  Mycolicibacterium smegmatis
  6cdb-assembly1_A  TM=8.984E-01  e=8.869E-08  Staphylococcus aureus
  1r22-assembly1_B  TM=8.891E-01  e=1.589E-07  Synechococcus elongatus PCC 7942 = FACHB-805
  4k2e-assembly1_B  TM=9.005E-01  e=9.741E-07  Vibrio cholerae O1 biovar El Tor str. N16961

Foldseek 3Di:
DDDDPDDPVVVVLVVLLVVLCPDVLSLVVLVVQLVHWDFQVVSCVVVVDDRVVSVVSVVSCVVSQQKDWDDDPPTITIHGNDSVSNVVSVVVVVVVVVD/DDPVVVVLVVVLVVLCPDPLSLVVLVVQVVHWAFLVVSCVVVVDDSVVSVVSVVSCVVSQQWDWDDDVPTITIHGNDCVNSVVSVVVVVVVPPD

Organism: Mycobacterium tuberculosis (strain ATCC 25618 / H37Rv) (NCBI:txid83332)

GO terms:
  GO:0010043 response to zinc ion (P, IGI)

Secondary structure (DSSP, 8-state):
-------HHHHHHHHHHHHHH-SHHHHHHHHHHHH--B-HHHHHHHHT--HHHHHHHHHHHHHTTSEEEEEETTEEEEEES-TTHHHHHHHHHHHHH--/--HHHHHHHHHHHHHH-SHHHHHHHHHHHHS-B-HHHHHHHHT--HHHHHHHHHHHHHTTSEEEEEETTEEEEEES-SHHHHHHHHHHHHHT--

InterPro domains:
  IPR001845 HTH ArsR-type DNA-binding domain [PF01022] (58-102)
  IPR001845 HTH ArsR-type DNA-binding domain [PR00778] (52-67)
  IPR001845 HTH ArsR-type DNA-binding domain [PR00778] (71-82)
  IPR001845 HTH ArsR-type DNA-binding domain [PR00778] (84-99)
  IPR001845 HTH ArsR-type DNA-binding domain [PR00778] (99-114)
  IPR001845 HTH ArsR-type DNA-binding domain [PS50987] (40-134)
  IPR001845 HTH ArsR-type DNA-binding domain [SM00418] (50-128)
  IPR011991 ArsR-like helix-turn-helix domain [cd00090] (52-123)
  IPR036388 Winged helix-like DNA-binding domain superfamily [G3DSA:1.10.10.10] (37-134)
  IPR036390 Winged helix DNA-binding domain superfamily [SSF46785] (38-123)
  IPR051011 Metal-responsive transcriptional regulator [PTHR43132] (39-131)